Protein AF-A0A9E5EJZ7-F1 (afdb_monomer_lite)

pLDDT: mean 87.3, std 9.95, range [47.75, 97.5]

Secondary structure (DSSP, 8-state):
-BS-BS--SSS-SS-GGG--SB-TT-EEES-EE-----SSB-SSS--TT----BSS-EEES-EES---B-GGG-SEEETTTS--SSS-HHHHHHHHHHSS--HHHHHHHHHHHHHHTSPPPPTT-S-HHHHT--EEEEEHHHHHHHHHHHHHT-TTS----EEE-S-----EEEEEHHHHHHHHHHHHHHHSPPPBTTBPPPPEEEEEEEETTEEEEEEE----HHHHHHTHHHHHHHHHHGGGGTEEEEE-SSEEEEEEE-

Radius of gyration: 26.15 Å; chains: 1; bounding box: 64×36×62 Å

Foldseek 3Di:
DAQAAEDDQFPDADPPVPPPREEPAAEDAQHAYDDPDDPPQAQPDDDPRGDHHYQAYHYAAYAHDDYHYDPVRHPYHHPPHGHDPPRTPVQVVCCVVPVHGDPVVVVVVVVVVVVVPDDDDDDPDPPCVPPVWDWDKDWPVVLVVVLQVCLQCVVVQQRAHEDEDPDDDTDIDTTRSVLVSLLVVLQSQLQFADDDPPDHTDHWYWYWDDDVFKIKIKTFRHYDPVSNVVSVVSVVSSQSSLVRQVWHWDDDPTIIMIMGTD

Sequence (262 aa):
MDRVDGGTMTRSGGPAPSFPNHLRWMVFWNFFYDSEDEQPINFWNYEKGKEAKFVKPLFVGLHGKPVKLKEDSVEANECSGASVSPESLYEAQLELRLGKLPDWVGSVRKEWEKVKALELPPYAATDIEKHDLHEEEFTLVEMLKDWQAQMANQELGWGVPIELSASVPEVKWKRDYVLLRTVLQAMATYANPVGKKDAPVPAMKVKVEVKPGEVVFQMPMQADAKAQKKNQDALRVAKELAPFCQGVLVSDATSLKLSLKR

Structure (mmCIF, N/CA/C/O backbone):
data_AF-A0A9E5EJZ7-F1
#
_entry.id   AF-A0A9E5EJZ7-F1
#
loop_
_atom_site.group_PDB
_atom_site.id
_atom_site.type_symbol
_atom_site.label_atom_id
_atom_site.label_alt_id
_atom_site.label_comp_id
_atom_site.label_asym_id
_atom_site.label_entity_id
_atom_site.label_seq_id
_atom_site.pdbx_PDB_ins_code
_atom_site.Cartn_x
_atom_site.Cartn_y
_atom_site.Cartn_z
_atom_site.occupancy
_atom_site.B_iso_or_equiv
_atom_site.auth_seq_id
_atom_site.auth_comp_id
_atom_site.auth_asym_id
_atom_site.auth_atom_id
_atom_site.pdbx_PDB_model_num
ATOM 1 N N . MET A 1 1 ? 12.899 -4.496 -14.943 1.00 88.94 1 MET A N 1
ATOM 2 C CA . MET A 1 1 ? 11.970 -3.379 -15.197 1.00 88.94 1 MET A CA 1
ATOM 3 C C . MET A 1 1 ? 11.611 -3.390 -16.668 1.00 88.94 1 MET A C 1
ATOM 5 O O . MET A 1 1 ? 12.519 -3.488 -17.486 1.00 88.94 1 MET A O 1
ATOM 9 N N . ASP A 1 2 ? 10.322 -3.342 -16.987 1.00 93.62 2 ASP A N 1
ATOM 10 C CA . ASP A 1 2 ? 9.812 -3.474 -18.355 1.00 93.62 2 ASP A CA 1
ATOM 11 C C . ASP A 1 2 ? 8.830 -2.334 -18.648 1.00 93.62 2 ASP A C 1
ATOM 13 O O . ASP A 1 2 ? 7.867 -2.176 -17.898 1.00 93.62 2 ASP A O 1
ATOM 17 N N . ARG A 1 3 ? 9.097 -1.534 -19.691 1.00 93.12 3 ARG A N 1
ATOM 18 C CA . ARG A 1 3 ? 8.247 -0.414 -20.149 1.00 93.12 3 ARG A CA 1
ATOM 19 C C . ARG A 1 3 ? 7.850 0.580 -19.054 1.00 93.12 3 ARG A C 1
ATOM 21 O O . ARG A 1 3 ? 6.689 0.973 -18.941 1.00 93.12 3 ARG A O 1
ATOM 28 N N . VAL A 1 4 ? 8.810 0.966 -18.226 1.00 91.44 4 VAL A N 1
ATOM 29 C CA . VAL A 1 4 ? 8.564 1.966 -17.184 1.00 91.44 4 VAL A CA 1
ATOM 30 C C . VAL A 1 4 ? 8.522 3.354 -17.819 1.00 91.44 4 VAL A C 1
ATOM 32 O O . VAL A 1 4 ? 9.436 3.713 -18.561 1.00 91.44 4 VAL A O 1
ATOM 35 N N . ASP A 1 5 ? 7.464 4.105 -17.511 1.00 91.12 5 ASP A N 1
ATOM 36 C CA . ASP A 1 5 ? 7.284 5.500 -17.909 1.00 91.12 5 ASP A CA 1
ATOM 37 C C . ASP A 1 5 ? 7.559 6.417 -16.712 1.00 91.12 5 ASP A C 1
ATOM 39 O O . ASP A 1 5 ? 6.796 6.449 -15.743 1.00 91.12 5 ASP A O 1
ATOM 43 N N . GLY A 1 6 ? 8.703 7.094 -16.771 1.00 88.06 6 GLY A N 1
ATOM 44 C CA . GLY A 1 6 ? 9.183 8.025 -15.766 1.00 88.06 6 GLY A CA 1
ATOM 45 C C . GLY A 1 6 ? 9.853 7.383 -14.550 1.00 88.06 6 GLY A C 1
ATOM 46 O O . GLY A 1 6 ? 10.123 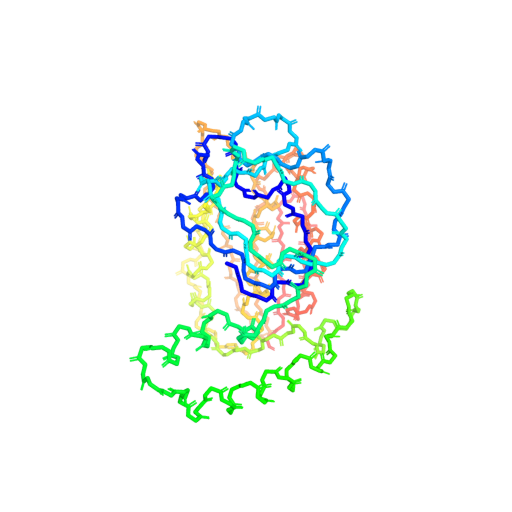6.182 -14.483 1.00 88.06 6 GLY A O 1
ATOM 47 N N . GLY A 1 7 ? 10.148 8.222 -13.559 1.00 82.56 7 GLY A N 1
ATOM 48 C CA . GLY A 1 7 ? 10.730 7.815 -12.280 1.00 82.56 7 GLY A CA 1
ATOM 49 C C . GLY A 1 7 ? 12.211 8.166 -12.125 1.00 82.56 7 GLY A C 1
ATOM 50 O O . GLY A 1 7 ? 12.894 8.580 -13.058 1.00 82.56 7 GLY A O 1
ATOM 51 N N . THR A 1 8 ? 12.713 8.018 -10.898 1.00 84.50 8 THR A N 1
ATOM 52 C CA . THR A 1 8 ? 14.094 8.359 -10.521 1.00 84.50 8 THR A CA 1
ATOM 53 C C . THR A 1 8 ? 14.968 7.109 -10.435 1.00 84.50 8 THR A C 1
ATOM 55 O O . THR A 1 8 ? 14.535 6.048 -9.984 1.00 84.50 8 THR A O 1
ATOM 58 N N . MET A 1 9 ? 16.219 7.242 -10.865 1.00 81.69 9 MET A N 1
ATOM 59 C CA . MET A 1 9 ? 17.267 6.228 -10.738 1.00 81.69 9 MET A CA 1
ATOM 60 C C . MET A 1 9 ? 18.168 6.485 -9.520 1.00 81.69 9 MET A C 1
ATOM 62 O O . MET A 1 9 ? 19.183 5.811 -9.339 1.00 81.69 9 MET A O 1
ATOM 66 N N . THR A 1 10 ? 17.810 7.456 -8.680 1.00 78.62 10 THR A N 1
ATOM 67 C CA . THR A 1 10 ? 18.459 7.751 -7.401 1.00 78.62 10 THR A CA 1
ATOM 68 C C . THR A 1 10 ? 17.430 7.695 -6.279 1.00 78.62 10 THR A C 1
ATOM 70 O O . THR A 1 10 ? 16.231 7.797 -6.517 1.00 78.62 10 THR A O 1
ATOM 73 N N . ARG A 1 11 ? 17.878 7.525 -5.029 1.00 76.88 11 ARG A N 1
ATOM 74 C CA . ARG A 1 11 ? 16.982 7.481 -3.852 1.00 76.88 11 ARG A CA 1
ATOM 75 C C . ARG A 1 11 ? 15.874 6.421 -3.981 1.00 76.88 11 ARG A C 1
ATOM 77 O O . ARG A 1 11 ? 14.786 6.573 -3.434 1.00 76.88 11 ARG A O 1
ATOM 84 N N . SER A 1 12 ? 16.162 5.351 -4.716 1.00 73.44 12 SER A N 1
ATOM 85 C CA . SER A 1 12 ? 15.256 4.243 -4.991 1.00 73.44 12 SER A CA 1
ATOM 86 C C . SER A 1 12 ? 15.777 2.976 -4.312 1.00 73.44 12 SER A C 1
ATOM 88 O O . SER A 1 12 ? 16.929 2.578 -4.524 1.00 73.44 12 SER A O 1
ATOM 90 N N . GLY A 1 13 ? 14.919 2.308 -3.543 1.00 73.19 13 GLY A N 1
ATOM 91 C CA . GLY A 1 13 ? 1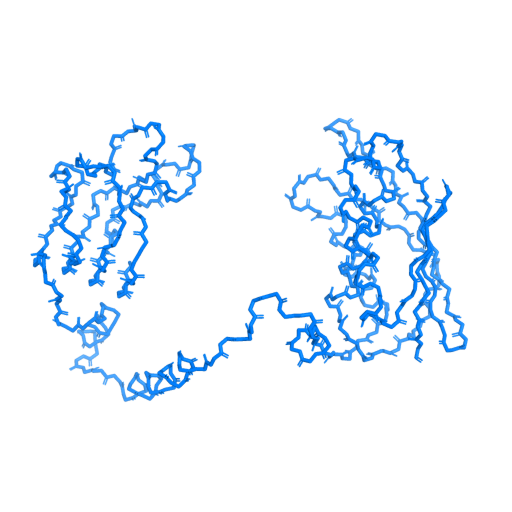5.229 1.054 -2.853 1.00 73.19 13 GLY A CA 1
ATOM 92 C C . GLY A 1 13 ? 15.218 1.177 -1.329 1.00 73.19 13 GLY A C 1
ATOM 93 O O . GLY A 1 13 ? 14.532 2.032 -0.774 1.00 73.19 13 GLY A O 1
ATOM 94 N N . GLY A 1 14 ? 15.932 0.271 -0.657 1.00 73.06 14 GLY A N 1
ATOM 95 C CA . GLY A 1 14 ? 15.958 0.167 0.802 1.00 73.06 14 GLY A CA 1
ATOM 96 C C . GLY A 1 14 ? 17.014 1.056 1.471 1.00 73.06 14 GLY A C 1
ATOM 97 O O . GLY A 1 14 ? 17.759 1.770 0.796 1.00 73.06 14 GLY A O 1
ATOM 98 N N . PRO A 1 15 ? 17.109 1.024 2.811 1.00 77.62 15 PRO A N 1
ATOM 99 C CA . PRO A 1 15 ? 18.143 1.751 3.541 1.00 77.62 15 PRO A CA 1
ATOM 100 C C . PRO A 1 15 ? 19.539 1.170 3.253 1.00 77.62 15 PRO A C 1
ATOM 102 O O . PRO A 1 15 ? 19.670 0.020 2.845 1.00 77.62 15 PRO A O 1
ATOM 105 N N . ALA A 1 16 ? 20.599 1.935 3.536 1.00 79.62 16 ALA A N 1
ATOM 106 C CA . ALA A 1 16 ? 21.984 1.524 3.264 1.00 79.62 16 ALA A CA 1
ATOM 107 C C . ALA A 1 16 ? 22.403 0.123 3.767 1.00 79.62 16 ALA A C 1
ATOM 109 O O . ALA A 1 16 ? 23.147 -0.550 3.051 1.00 79.62 16 ALA A O 1
ATOM 110 N N . PRO A 1 17 ? 21.922 -0.373 4.928 1.00 83.44 17 PRO A N 1
ATOM 111 C CA . PRO A 1 17 ? 22.187 -1.745 5.370 1.00 83.44 17 PRO A CA 1
ATOM 112 C C . PRO A 1 17 ? 21.620 -2.839 4.451 1.00 83.44 17 PRO A C 1
ATOM 114 O O . PRO A 1 17 ? 22.022 -3.990 4.568 1.00 83.44 17 PRO A O 1
ATOM 117 N N . SER A 1 18 ? 20.683 -2.500 3.564 1.00 81.56 18 SER A N 1
ATOM 118 C CA . SER A 1 18 ? 20.037 -3.421 2.624 1.00 81.56 18 SER A CA 1
ATOM 119 C C . SER A 1 18 ? 20.711 -3.450 1.251 1.00 81.56 18 SER A C 1
ATOM 121 O O . SER A 1 18 ? 20.207 -4.107 0.346 1.00 81.56 18 SER A O 1
ATOM 123 N N . PHE A 1 19 ? 21.823 -2.734 1.059 1.00 85.44 19 PHE A N 1
ATOM 124 C CA . PHE A 1 19 ? 22.515 -2.728 -0.225 1.00 85.44 19 PHE A CA 1
ATOM 125 C C . PHE A 1 19 ? 23.298 -4.023 -0.491 1.00 85.44 19 PHE A C 1
ATOM 127 O O . PHE A 1 19 ? 23.883 -4.589 0.434 1.00 85.44 19 PHE A O 1
ATOM 134 N N . PRO A 1 20 ? 23.387 -4.449 -1.767 1.00 88.50 20 PRO A N 1
ATOM 135 C CA . PRO A 1 20 ? 22.754 -3.836 -2.942 1.00 88.50 20 PRO A CA 1
ATOM 136 C C . PRO A 1 20 ? 21.240 -4.118 -3.021 1.00 88.50 20 PRO A C 1
ATOM 138 O O . PRO A 1 20 ? 20.785 -5.198 -2.667 1.00 88.50 20 PRO A O 1
ATOM 141 N N . ASN A 1 21 ? 20.470 -3.160 -3.549 1.00 86.12 21 ASN A N 1
ATOM 142 C CA . ASN A 1 21 ? 19.016 -3.275 -3.732 1.00 86.12 21 ASN A CA 1
ATOM 143 C C . ASN A 1 21 ? 18.633 -4.333 -4.780 1.00 86.12 21 ASN A C 1
ATOM 145 O O . ASN A 1 21 ? 17.542 -4.892 -4.724 1.00 86.12 21 ASN A O 1
ATOM 149 N N . HIS A 1 22 ? 19.512 -4.596 -5.750 1.00 89.12 22 HIS A N 1
ATOM 150 C CA . HIS A 1 22 ? 19.367 -5.703 -6.692 1.00 89.12 22 HIS A CA 1
ATOM 151 C C . HIS A 1 22 ? 20.744 -6.256 -7.072 1.00 89.12 22 HIS A C 1
ATOM 153 O O . HIS A 1 22 ? 21.710 -5.503 -7.239 1.00 89.12 22 HIS A O 1
ATOM 159 N N . LEU A 1 23 ? 20.825 -7.577 -7.232 1.00 89.44 23 LEU A N 1
ATOM 160 C CA . LEU A 1 23 ? 22.023 -8.272 -7.703 1.00 89.44 23 LEU A CA 1
ATOM 161 C C . LEU A 1 23 ? 22.189 -8.128 -9.228 1.00 89.44 23 LEU A C 1
ATOM 163 O O . LEU A 1 23 ? 21.538 -7.300 -9.867 1.00 89.44 23 LEU A O 1
ATOM 167 N N . ARG A 1 24 ? 23.102 -8.903 -9.819 1.00 89.12 24 ARG A N 1
ATOM 168 C CA . ARG A 1 24 ? 23.361 -8.856 -11.262 1.00 89.12 24 ARG A CA 1
ATOM 169 C C . ARG A 1 24 ? 22.116 -9.260 -12.062 1.00 89.12 24 ARG A C 1
ATOM 171 O O . ARG A 1 24 ? 21.221 -9.917 -11.535 1.00 89.12 24 ARG A O 1
ATOM 178 N N . TRP A 1 25 ? 22.081 -8.854 -13.332 1.00 89.06 25 TRP A N 1
ATOM 179 C CA . TRP A 1 25 ? 20.992 -9.125 -14.285 1.00 89.06 25 TRP A CA 1
ATOM 180 C C . TRP A 1 25 ? 19.688 -8.360 -14.026 1.00 89.06 25 TRP A C 1
ATOM 182 O O . TRP A 1 25 ? 18.633 -8.731 -14.536 1.00 89.06 25 TRP A O 1
ATOM 192 N N . MET A 1 26 ? 19.760 -7.247 -13.292 1.00 92.19 26 MET A N 1
ATOM 193 C CA . MET A 1 26 ? 18.730 -6.211 -13.369 1.00 92.19 26 MET A CA 1
ATOM 194 C C . MET A 1 26 ? 18.693 -5.675 -14.807 1.00 92.19 26 MET A C 1
ATOM 196 O O . MET A 1 26 ? 19.646 -5.028 -15.235 1.00 92.19 26 MET A O 1
ATOM 200 N N . VAL A 1 27 ? 17.612 -5.936 -15.543 1.00 95.19 27 VAL A N 1
ATOM 201 C CA . VAL A 1 27 ? 17.409 -5.391 -16.894 1.00 95.19 27 VAL A CA 1
ATOM 202 C C . VAL A 1 27 ? 16.393 -4.260 -16.836 1.00 95.19 27 VAL A C 1
ATOM 204 O O . VAL A 1 27 ? 15.294 -4.433 -16.300 1.00 95.19 27 VAL A O 1
ATOM 207 N N . PHE A 1 28 ? 16.754 -3.115 -17.397 1.00 94.75 28 PHE A N 1
ATOM 208 C CA . PHE A 1 28 ? 15.858 -2.012 -17.703 1.00 94.75 28 PHE A CA 1
ATOM 209 C C . PHE A 1 28 ? 15.590 -2.030 -19.204 1.00 94.75 28 PHE A C 1
ATOM 211 O O . PHE A 1 28 ? 16.470 -1.700 -19.995 1.00 94.75 28 PHE A O 1
ATOM 218 N N . TRP A 1 29 ? 14.386 -2.452 -19.582 1.00 97.19 29 TRP A N 1
ATOM 219 C CA . TRP A 1 29 ? 13.955 -2.541 -20.972 1.00 97.19 29 TRP A CA 1
ATOM 220 C C . TRP A 1 29 ? 12.947 -1.441 -21.281 1.00 97.19 29 TRP A C 1
ATOM 222 O O . TRP A 1 29 ? 11.933 -1.336 -20.586 1.00 97.19 29 TRP A O 1
ATOM 232 N N . ASN A 1 30 ? 13.225 -0.632 -22.307 1.00 96.75 30 ASN A N 1
ATOM 233 C CA . ASN A 1 30 ? 12.389 0.504 -22.704 1.00 96.75 30 ASN A CA 1
ATOM 234 C C . ASN A 1 30 ? 12.007 1.407 -21.529 1.00 96.75 30 ASN A C 1
ATOM 236 O O . ASN A 1 30 ? 10.844 1.754 -21.338 1.00 96.75 30 ASN A O 1
ATOM 240 N N . PHE A 1 31 ? 13.000 1.760 -20.716 1.00 95.19 31 PHE A N 1
ATOM 241 C CA . PHE A 1 31 ? 12.812 2.701 -19.622 1.00 95.19 31 PHE A CA 1
ATOM 242 C C . PHE A 1 31 ? 12.795 4.127 -20.183 1.00 95.19 31 PHE A C 1
ATOM 244 O O . PHE A 1 31 ? 13.792 4.569 -20.763 1.00 95.19 31 PHE A O 1
ATOM 251 N N . PHE A 1 32 ? 11.684 4.838 -20.002 1.00 95.56 32 PHE A N 1
ATOM 252 C CA . PHE A 1 32 ? 11.586 6.264 -20.294 1.00 95.56 32 PHE A CA 1
ATOM 253 C C . PHE A 1 32 ? 12.016 7.062 -19.061 1.00 95.56 32 PHE A C 1
ATOM 255 O O . PHE A 1 32 ? 11.385 6.998 -18.010 1.00 95.56 32 PHE A O 1
ATOM 262 N N . TYR A 1 33 ? 13.120 7.790 -19.181 1.00 93.69 33 TYR A N 1
ATOM 263 C CA . TYR A 1 33 ? 13.710 8.578 -18.108 1.00 93.69 33 TYR A CA 1
ATOM 264 C C . TYR A 1 33 ? 13.312 10.052 -18.223 1.00 93.69 33 TYR A C 1
ATOM 266 O O . TYR A 1 33 ? 13.610 10.713 -19.220 1.00 93.69 33 TYR A O 1
ATOM 274 N N . ASP A 1 34 ? 12.684 10.585 -17.175 1.00 93.88 34 ASP A N 1
ATOM 275 C CA . ASP A 1 34 ? 12.202 11.969 -17.104 1.00 93.88 34 ASP A CA 1
ATOM 276 C C . ASP A 1 34 ? 12.643 12.730 -15.837 1.00 93.88 34 ASP A C 1
ATOM 278 O O . ASP A 1 34 ? 12.283 13.899 -15.662 1.00 93.88 34 ASP A O 1
ATOM 282 N N . SER A 1 35 ? 13.476 12.113 -14.991 1.00 90.25 35 SER A N 1
ATOM 283 C CA . SER A 1 35 ? 13.974 12.709 -13.745 1.00 90.25 35 SER A CA 1
ATOM 284 C C . SER A 1 35 ? 15.092 13.741 -13.964 1.00 90.25 35 SER A C 1
ATOM 286 O O . SER A 1 35 ? 15.732 13.817 -15.014 1.00 90.25 35 SER A O 1
ATOM 288 N N . GLU A 1 36 ? 15.350 14.517 -12.914 1.00 89.12 36 GLU A N 1
ATOM 289 C CA . GLU A 1 36 ? 16.433 15.501 -12.784 1.00 89.12 36 GLU A CA 1
ATOM 290 C C . GLU A 1 36 ? 17.535 14.978 -11.841 1.00 89.12 36 GLU A C 1
ATOM 292 O O . GLU A 1 36 ? 18.065 15.710 -11.003 1.00 89.12 36 GLU A O 1
ATOM 297 N N . ASP A 1 37 ? 17.842 13.678 -11.909 1.00 87.81 37 ASP A N 1
ATOM 298 C CA . ASP A 1 37 ? 18.875 13.085 -11.058 1.00 87.81 37 ASP A CA 1
ATOM 299 C C . ASP A 1 37 ? 20.254 13.671 -11.375 1.00 87.81 37 ASP A C 1
ATOM 301 O O . ASP A 1 37 ? 20.588 13.936 -12.533 1.00 87.81 37 ASP A O 1
ATOM 305 N N . GLU A 1 38 ? 21.089 13.821 -10.347 1.00 86.12 38 GLU A N 1
ATOM 306 C CA . GLU A 1 38 ? 22.459 14.299 -10.514 1.00 86.12 38 GLU A CA 1
ATOM 307 C C . GLU A 1 38 ? 23.283 13.317 -11.361 1.00 86.12 38 GLU A C 1
ATOM 309 O O . GLU A 1 38 ? 23.325 12.114 -11.096 1.00 86.12 38 GLU A O 1
ATOM 314 N N . GLN A 1 39 ? 23.952 13.850 -12.383 1.00 87.12 39 GLN A N 1
ATOM 315 C CA . GLN A 1 39 ? 24.693 13.081 -13.378 1.00 87.12 39 GLN A CA 1
ATOM 316 C C . GLN A 1 39 ? 26.216 13.213 -13.160 1.00 87.12 39 GLN A C 1
ATOM 318 O O . GLN A 1 39 ? 26.681 14.306 -12.834 1.00 87.12 39 GLN A O 1
ATOM 323 N N . PRO A 1 40 ? 27.025 12.169 -13.429 1.00 89.75 40 PRO A N 1
ATOM 324 C CA . PRO A 1 40 ? 26.615 10.862 -13.932 1.00 89.75 40 PRO A CA 1
ATOM 325 C C . PRO A 1 40 ? 26.012 9.966 -12.840 1.00 89.75 40 PRO A C 1
ATOM 327 O O . PRO A 1 40 ? 26.490 9.947 -11.706 1.00 89.75 40 PRO A O 1
ATOM 330 N N . ILE A 1 41 ? 25.000 9.175 -13.201 1.00 89.06 41 ILE A N 1
ATOM 331 C CA . ILE A 1 41 ? 24.373 8.220 -12.280 1.00 89.06 41 ILE A CA 1
ATOM 332 C C . ILE A 1 41 ? 25.338 7.065 -12.005 1.00 89.06 41 ILE A C 1
ATOM 334 O O . ILE A 1 41 ? 25.881 6.457 -12.931 1.00 89.06 41 ILE A O 1
ATOM 338 N N . ASN A 1 42 ? 25.533 6.754 -10.721 1.00 89.06 42 ASN A N 1
ATOM 339 C CA . ASN A 1 42 ? 26.435 5.708 -10.251 1.00 89.06 42 ASN A CA 1
ATOM 340 C C . ASN A 1 42 ? 25.698 4.678 -9.381 1.00 89.06 42 ASN A C 1
ATOM 342 O O . ASN A 1 42 ? 25.312 4.947 -8.238 1.00 89.06 42 ASN A O 1
ATOM 346 N N . PHE A 1 43 ? 25.577 3.460 -9.905 1.00 89.25 43 PHE A N 1
ATOM 347 C CA . PHE A 1 43 ? 24.853 2.371 -9.247 1.00 89.25 43 PHE A CA 1
ATOM 348 C C . PHE A 1 43 ? 25.693 1.531 -8.279 1.00 89.25 43 PHE A C 1
ATOM 350 O O . PHE A 1 43 ? 25.146 0.638 -7.635 1.00 89.25 43 PHE A O 1
ATOM 357 N N . TRP A 1 44 ? 26.996 1.802 -8.131 1.00 84.50 44 TRP A N 1
ATOM 358 C CA . TRP A 1 44 ? 27.882 0.971 -7.307 1.00 84.50 44 TRP A CA 1
ATOM 359 C C . TRP A 1 44 ? 28.494 1.706 -6.115 1.00 84.50 44 TRP A C 1
ATOM 361 O O . TRP A 1 44 ? 28.371 1.239 -4.983 1.00 84.50 44 TRP A O 1
ATOM 371 N N . ASN A 1 45 ? 29.098 2.880 -6.319 1.00 79.19 45 ASN A N 1
ATOM 372 C CA . ASN A 1 45 ? 29.737 3.588 -5.204 1.00 79.19 45 ASN A CA 1
ATOM 373 C C . ASN A 1 45 ? 28.682 4.189 -4.281 1.00 79.19 45 ASN A C 1
ATOM 375 O O . ASN A 1 45 ? 27.738 4.830 -4.745 1.00 79.19 45 ASN A O 1
ATOM 379 N N . TYR A 1 46 ? 28.840 4.000 -2.973 1.00 73.25 46 TYR A N 1
ATOM 380 C CA . TYR A 1 46 ? 27.964 4.630 -1.996 1.00 73.25 46 TYR A CA 1
ATOM 381 C C . TYR A 1 46 ? 28.192 6.143 -1.953 1.00 73.25 46 TYR A C 1
ATOM 383 O O . TYR A 1 46 ? 29.271 6.611 -1.598 1.00 73.25 46 TYR A O 1
ATOM 391 N N . GLU A 1 47 ? 27.140 6.889 -2.275 1.00 72.31 47 GLU A N 1
ATOM 392 C CA . GLU A 1 47 ? 27.051 8.335 -2.118 1.00 72.31 47 GLU A CA 1
ATOM 393 C C . GLU A 1 47 ? 25.765 8.622 -1.344 1.00 72.31 47 GLU A C 1
ATOM 395 O O . GLU A 1 47 ? 24.670 8.243 -1.772 1.00 72.31 47 GLU A O 1
ATOM 400 N N . LYS A 1 48 ? 25.909 9.243 -0.170 1.00 71.12 48 LYS A N 1
ATOM 401 C CA . LYS A 1 48 ? 24.780 9.593 0.696 1.00 71.12 48 LYS A CA 1
ATOM 402 C C . LYS A 1 48 ? 23.854 10.570 -0.041 1.00 71.12 48 LYS A C 1
ATOM 404 O O . LYS A 1 48 ? 24.325 11.582 -0.548 1.00 71.12 48 LYS A O 1
ATOM 409 N N . GLY A 1 49 ? 22.557 10.284 -0.075 1.00 68.25 49 GLY A N 1
ATOM 410 C CA . GLY A 1 49 ? 21.539 11.021 -0.830 1.00 68.25 49 GLY A CA 1
ATOM 411 C C . GLY A 1 49 ? 21.345 10.557 -2.281 1.00 68.25 49 GLY A C 1
ATOM 412 O O . GLY A 1 49 ? 20.452 11.068 -2.955 1.00 68.25 49 GLY A O 1
ATOM 413 N N . LYS A 1 50 ? 22.153 9.603 -2.769 1.00 70.12 50 LYS A N 1
ATOM 414 C CA . LYS A 1 50 ? 22.078 9.023 -4.125 1.00 70.12 50 LYS A CA 1
ATOM 415 C C . LYS A 1 50 ? 21.929 7.502 -4.071 1.00 70.12 50 LYS A C 1
ATOM 417 O O . LYS A 1 50 ? 22.565 6.736 -4.802 1.00 70.12 50 LYS A O 1
ATOM 422 N N . GLU A 1 51 ? 21.112 7.046 -3.132 1.00 70.88 51 GLU A N 1
ATOM 423 C CA . GLU A 1 51 ? 20.924 5.638 -2.824 1.00 70.88 51 GLU A CA 1
ATOM 424 C C . GLU A 1 51 ? 20.092 4.926 -3.895 1.00 70.88 51 GLU A C 1
ATOM 426 O O . GLU A 1 51 ? 18.871 4.898 -3.842 1.00 70.88 51 GLU A O 1
ATOM 431 N N . ALA A 1 52 ? 20.759 4.320 -4.868 1.00 80.25 52 ALA A N 1
ATOM 432 C CA . ALA A 1 52 ? 20.228 3.226 -5.671 1.00 80.25 52 ALA A CA 1
ATOM 433 C C . ALA A 1 52 ? 21.406 2.311 -6.003 1.00 80.25 52 ALA A C 1
ATOM 435 O O . ALA A 1 52 ? 22.348 2.735 -6.679 1.00 80.25 52 ALA A O 1
ATOM 436 N N . LYS A 1 53 ? 21.425 1.099 -5.436 1.00 87.75 53 LYS A N 1
ATOM 437 C CA . LYS A 1 53 ? 22.550 0.172 -5.610 1.00 87.75 53 LYS A CA 1
ATOM 438 C C . LYS A 1 53 ? 22.123 -1.064 -6.373 1.00 87.75 53 LYS A C 1
ATOM 440 O O . LYS A 1 53 ? 21.455 -1.935 -5.823 1.00 87.75 53 LYS A O 1
ATOM 445 N N . PHE A 1 54 ? 22.527 -1.122 -7.634 1.00 90.44 54 PHE A N 1
ATOM 446 C CA . PHE A 1 54 ? 22.276 -2.243 -8.527 1.00 90.44 54 PHE A CA 1
ATOM 447 C C . PHE A 1 54 ? 23.622 -2.775 -8.999 1.00 90.44 54 PHE A C 1
ATOM 449 O O . PHE A 1 54 ? 24.466 -2.017 -9.475 1.00 90.44 54 PHE A O 1
ATOM 456 N N . VAL A 1 55 ? 23.846 -4.079 -8.852 1.00 91.81 55 VAL A N 1
ATOM 457 C CA . VAL A 1 55 ? 25.093 -4.699 -9.309 1.00 91.81 55 VAL A CA 1
ATOM 458 C C . VAL A 1 55 ? 25.073 -4.755 -10.836 1.00 91.81 55 VAL A C 1
ATOM 460 O O . VAL A 1 55 ? 24.456 -5.656 -11.396 1.00 91.81 55 VAL A O 1
ATOM 463 N N . LYS A 1 56 ? 25.747 -3.806 -11.498 1.00 93.31 56 LYS A N 1
ATOM 464 C CA . LYS A 1 56 ? 25.906 -3.744 -12.962 1.00 93.31 56 LYS A CA 1
ATOM 465 C C . LYS A 1 56 ? 24.589 -4.006 -13.720 1.00 93.31 56 LYS A C 1
ATOM 467 O O . LYS A 1 56 ? 24.424 -5.068 -14.324 1.00 93.31 56 LYS A O 1
ATOM 472 N N . PRO A 1 57 ? 23.613 -3.086 -13.658 1.00 93.94 57 PRO A N 1
ATOM 473 C CA . PRO A 1 57 ? 22.382 -3.229 -14.420 1.00 93.94 57 PRO A CA 1
ATOM 474 C C . PRO A 1 57 ? 22.646 -3.161 -15.930 1.00 93.94 57 PRO A C 1
ATOM 476 O O . PRO A 1 57 ? 23.604 -2.530 -16.383 1.00 93.94 57 PRO A O 1
ATOM 479 N N . LEU A 1 58 ? 21.765 -3.800 -16.693 1.00 95.81 58 LEU A N 1
ATOM 480 C CA . LEU A 1 58 ? 21.709 -3.741 -18.148 1.00 95.81 58 LEU A CA 1
ATOM 481 C C . LEU A 1 58 ? 20.602 -2.771 -18.564 1.00 95.81 58 LEU A C 1
ATOM 483 O O . LEU A 1 58 ? 19.452 -2.950 -18.163 1.00 95.81 58 LEU A O 1
ATOM 487 N N . PHE A 1 59 ? 20.933 -1.784 -19.387 1.00 95.38 59 PHE A N 1
ATOM 488 C CA . PHE A 1 59 ? 19.958 -0.899 -20.016 1.00 95.38 59 PHE A CA 1
ATOM 489 C C . PHE A 1 59 ? 19.808 -1.268 -21.485 1.00 95.38 59 PHE A C 1
ATOM 491 O O . PHE A 1 59 ? 20.802 -1.396 -22.195 1.00 95.38 59 PHE A O 1
ATOM 498 N N . VAL A 1 60 ? 18.565 -1.425 -21.933 1.00 96.88 60 VAL A N 1
ATOM 499 C CA . VAL A 1 60 ? 18.219 -1.644 -23.337 1.00 96.88 60 VAL A CA 1
ATOM 500 C C . VAL A 1 60 ? 17.071 -0.709 -23.687 1.00 96.88 60 VAL A C 1
ATOM 502 O O . VAL A 1 60 ? 15.985 -0.795 -23.111 1.00 96.88 60 VAL A O 1
ATOM 505 N N . GLY A 1 61 ? 17.320 0.215 -24.609 1.00 96.00 61 GLY A N 1
ATOM 506 C CA . GLY A 1 61 ? 16.334 1.205 -25.030 1.00 96.00 61 GLY A CA 1
ATOM 507 C C . GLY A 1 61 ? 16.036 2.276 -23.975 1.00 96.00 61 GLY A C 1
ATOM 508 O O . GLY A 1 61 ? 14.888 2.683 -23.801 1.00 96.00 61 GLY A O 1
ATOM 509 N N . LEU A 1 62 ? 17.047 2.701 -23.211 1.00 95.44 62 LEU A N 1
ATOM 510 C CA . LEU A 1 62 ? 16.924 3.827 -22.281 1.00 95.44 62 LEU A CA 1
ATOM 511 C C . LEU A 1 62 ? 16.768 5.132 -23.072 1.00 95.44 62 LEU A C 1
ATOM 513 O O . LEU A 1 62 ? 17.687 5.518 -23.796 1.00 95.44 62 LEU A O 1
ATOM 517 N N . HIS A 1 63 ? 15.629 5.809 -22.932 1.00 95.44 63 HIS A N 1
ATOM 518 C CA . HIS A 1 63 ? 15.266 6.991 -23.725 1.00 95.44 63 HIS A CA 1
ATOM 519 C C . HIS A 1 63 ? 14.543 8.050 -22.876 1.00 95.44 63 HIS A C 1
ATOM 521 O O . HIS A 1 63 ? 14.343 7.850 -21.684 1.00 95.44 63 HIS A O 1
ATOM 527 N N . GLY A 1 64 ? 14.189 9.194 -23.472 1.00 94.31 64 GLY A N 1
ATOM 528 C CA . GLY A 1 64 ? 13.639 10.353 -22.757 1.00 94.31 64 GLY A CA 1
ATOM 529 C C . GLY A 1 64 ? 14.676 11.467 -22.609 1.00 94.31 64 GLY A C 1
ATOM 530 O O . GLY A 1 64 ? 15.335 11.834 -23.585 1.00 94.31 64 GLY A O 1
ATOM 531 N N . LYS A 1 65 ? 14.825 12.027 -21.404 1.00 93.44 65 LYS A N 1
ATOM 532 C CA . LYS A 1 65 ? 15.856 13.037 -21.127 1.00 93.44 65 LYS A CA 1
ATOM 533 C C . LYS A 1 65 ? 17.262 12.433 -21.266 1.00 93.44 65 LYS A C 1
ATOM 535 O O . LYS A 1 65 ? 17.475 11.288 -20.864 1.00 93.44 65 LYS A O 1
ATOM 540 N N . PRO A 1 66 ? 18.249 13.189 -21.786 1.00 90.06 66 PRO A N 1
ATOM 541 C CA . PRO A 1 66 ? 19.632 12.728 -21.835 1.00 90.06 66 PRO A CA 1
ATOM 542 C C . PRO A 1 66 ? 20.157 12.370 -20.440 1.00 90.06 66 PRO A C 1
ATOM 544 O O . PRO A 1 66 ? 20.133 13.195 -19.528 1.00 90.06 66 PRO A O 1
ATOM 547 N N . VAL A 1 67 ? 20.677 11.154 -20.293 1.00 89.31 67 VAL A N 1
ATOM 548 C CA . VAL A 1 67 ? 21.191 10.614 -19.030 1.00 89.31 67 VAL A CA 1
ATOM 549 C C . VAL A 1 67 ? 22.616 10.111 -19.232 1.00 89.31 67 VAL A C 1
ATOM 551 O O . VAL A 1 67 ? 22.928 9.459 -20.228 1.00 89.31 67 VAL A O 1
ATOM 554 N N . LYS A 1 68 ? 23.510 10.446 -18.301 1.00 91.56 68 LYS A N 1
ATOM 555 C CA . LYS A 1 68 ? 24.906 10.003 -18.308 1.00 91.56 68 LYS A CA 1
ATOM 556 C C . LYS A 1 68 ? 25.075 8.941 -17.236 1.00 91.56 68 LYS A C 1
ATOM 558 O O . LYS A 1 68 ? 25.018 9.228 -16.046 1.00 91.56 68 LYS A O 1
ATOM 563 N N . LEU A 1 69 ? 25.316 7.712 -17.664 1.00 92.00 69 LEU A N 1
ATOM 564 C CA . LEU A 1 69 ? 25.592 6.600 -16.763 1.00 92.00 69 LEU A CA 1
ATOM 565 C C . LEU A 1 69 ? 27.098 6.478 -16.550 1.00 92.00 69 LEU A C 1
ATOM 567 O O . LEU A 1 69 ? 27.880 6.648 -17.485 1.00 92.00 69 LEU A O 1
ATOM 571 N N . LYS A 1 70 ? 27.516 6.170 -15.324 1.00 91.56 70 LYS A N 1
ATOM 572 C CA . LYS A 1 70 ? 28.915 5.859 -15.051 1.00 91.56 70 LYS A CA 1
ATOM 573 C C . LYS A 1 70 ? 29.229 4.463 -15.599 1.00 91.56 70 LYS A C 1
ATOM 575 O O . LYS A 1 70 ? 28.661 3.482 -15.117 1.00 91.56 70 LYS A O 1
ATOM 580 N N . GLU A 1 71 ? 30.112 4.385 -16.594 1.00 88.75 71 GLU A N 1
ATOM 581 C CA . GLU A 1 71 ? 30.388 3.163 -17.372 1.00 88.75 71 GLU A CA 1
ATOM 582 C C . GLU A 1 71 ? 30.790 1.962 -16.505 1.00 88.75 71 GLU A C 1
ATOM 584 O O . GLU A 1 71 ? 30.322 0.852 -16.732 1.00 88.75 71 GLU A O 1
ATOM 589 N N . ASP A 1 72 ? 31.591 2.177 -15.458 1.00 90.31 72 ASP A N 1
ATOM 590 C CA . ASP A 1 72 ? 32.028 1.110 -14.546 1.00 90.31 72 ASP A CA 1
ATOM 591 C C . ASP A 1 72 ? 30.914 0.581 -13.623 1.00 90.31 72 ASP A C 1
ATOM 593 O O . ASP A 1 72 ? 31.072 -0.470 -12.994 1.00 90.31 72 ASP A O 1
ATOM 597 N N . SER A 1 73 ? 29.787 1.294 -13.545 1.00 90.19 73 SER A N 1
ATOM 598 C CA . SER A 1 73 ? 28.646 0.951 -12.697 1.00 90.19 73 SER A CA 1
ATOM 599 C C . SER A 1 73 ? 27.539 0.185 -13.424 1.00 90.19 73 SER A C 1
ATOM 601 O O . SER A 1 73 ? 26.619 -0.284 -12.758 1.00 90.19 73 SER A O 1
ATOM 603 N N . VAL A 1 74 ? 27.625 0.021 -14.750 1.00 93.62 74 VAL A N 1
ATOM 604 C CA . VAL A 1 74 ? 26.632 -0.673 -15.592 1.00 93.62 74 VAL A CA 1
ATOM 605 C C . VAL A 1 74 ? 27.252 -1.872 -16.312 1.00 93.62 74 VAL A C 1
ATOM 607 O O . VAL A 1 74 ? 28.466 -1.949 -16.475 1.00 93.62 74 VAL A O 1
ATOM 610 N N . GLU A 1 75 ? 26.430 -2.844 -16.705 1.00 95.38 75 GLU A N 1
ATOM 611 C CA . GLU A 1 75 ? 26.888 -3.967 -17.535 1.00 95.38 75 GLU A CA 1
ATOM 612 C C . GLU A 1 75 ? 26.926 -3.563 -19.011 1.00 95.38 75 GLU A C 1
ATOM 614 O O . GLU A 1 75 ? 27.952 -3.727 -19.663 1.00 95.38 75 GLU A O 1
ATOM 619 N N . ALA A 1 76 ? 25.823 -3.008 -19.525 1.00 94.50 76 ALA A N 1
ATOM 620 C CA . ALA A 1 76 ? 25.766 -2.391 -20.846 1.00 94.50 76 ALA A CA 1
ATOM 621 C C . ALA A 1 76 ? 24.611 -1.378 -20.937 1.00 94.50 76 ALA A C 1
ATOM 623 O O . ALA A 1 76 ? 23.703 -1.371 -20.100 1.00 94.50 76 ALA A O 1
ATOM 624 N N . ASN A 1 77 ? 24.666 -0.525 -21.961 1.00 94.88 77 ASN A N 1
ATOM 625 C CA . ASN A 1 77 ? 23.631 0.446 -22.311 1.00 94.88 77 ASN A CA 1
ATOM 626 C C . ASN A 1 77 ? 23.385 0.399 -23.826 1.00 94.88 77 ASN A C 1
ATOM 628 O O . ASN A 1 77 ? 24.021 1.111 -24.603 1.00 94.88 77 ASN A O 1
ATOM 632 N N . GLU A 1 78 ? 22.504 -0.502 -24.241 1.00 95.19 78 GLU A N 1
ATOM 633 C CA . GLU A 1 78 ? 22.195 -0.786 -25.637 1.00 95.19 78 GLU A CA 1
ATOM 634 C C . GLU A 1 78 ? 21.060 0.110 -26.145 1.00 95.19 78 GLU A C 1
ATOM 636 O O . GLU A 1 78 ? 20.095 0.388 -25.429 1.00 95.19 78 GLU A O 1
ATOM 641 N N . CYS A 1 79 ? 21.165 0.555 -27.401 1.00 94.50 79 CYS A N 1
ATOM 642 C CA . CYS A 1 79 ? 20.164 1.411 -28.054 1.00 94.50 79 CYS A CA 1
ATOM 643 C C . CYS A 1 79 ? 19.813 2.681 -27.251 1.00 94.50 79 CYS A C 1
ATOM 645 O O . CYS A 1 79 ? 18.661 3.104 -27.210 1.00 94.50 79 CYS A O 1
ATOM 647 N N . SER A 1 80 ? 20.804 3.300 -26.603 1.00 93.75 80 SER A N 1
ATOM 648 C CA . SER A 1 80 ? 20.590 4.509 -25.803 1.00 93.75 80 SER A CA 1
ATOM 649 C C . SER A 1 80 ? 20.027 5.666 -26.640 1.00 93.75 80 SER A C 1
ATOM 651 O O . SER A 1 80 ? 20.500 5.942 -27.741 1.00 93.75 80 SER A O 1
ATOM 653 N N . GLY A 1 81 ? 19.020 6.352 -26.100 1.00 94.50 81 GLY A N 1
ATOM 654 C CA . GLY A 1 81 ? 18.326 7.474 -26.729 1.00 94.50 81 GLY A CA 1
ATOM 655 C C . GLY A 1 81 ? 17.095 7.085 -27.551 1.00 94.50 81 GLY A C 1
ATOM 656 O O . GLY A 1 81 ? 16.362 7.977 -27.971 1.00 94.50 81 GLY A O 1
ATOM 657 N N . ALA A 1 82 ? 16.829 5.792 -27.751 1.00 95.06 82 ALA A N 1
ATOM 658 C CA . ALA A 1 82 ? 15.672 5.306 -28.501 1.00 95.06 82 ALA A CA 1
ATOM 659 C C . ALA A 1 82 ? 15.014 4.111 -27.801 1.00 95.06 82 ALA A C 1
ATOM 661 O O . ALA A 1 82 ? 15.673 3.374 -27.077 1.00 95.06 82 ALA A O 1
ATOM 662 N N . SER A 1 83 ? 13.718 3.904 -28.026 1.00 95.31 83 SER A N 1
ATOM 663 C CA . SER A 1 83 ? 13.055 2.661 -27.632 1.00 95.31 83 SER A CA 1
ATOM 664 C C . SER A 1 83 ? 13.424 1.512 -28.582 1.00 95.31 83 SER A C 1
ATOM 666 O O . SER A 1 83 ? 13.825 1.722 -29.729 1.00 95.31 83 SER A O 1
ATOM 668 N N . VAL A 1 84 ? 13.290 0.279 -28.100 1.00 95.75 84 VAL A N 1
ATOM 669 C CA . VAL A 1 84 ? 13.530 -0.967 -28.833 1.00 95.75 84 VAL A CA 1
ATOM 670 C C . VAL A 1 84 ? 12.230 -1.732 -29.079 1.00 95.75 84 VAL A C 1
ATOM 672 O O . VAL A 1 84 ? 11.257 -1.594 -28.337 1.00 95.75 84 VAL A O 1
ATOM 675 N N . SER A 1 85 ? 12.232 -2.567 -30.119 1.00 93.00 85 SER A N 1
ATOM 676 C CA . SER A 1 85 ? 11.151 -3.506 -30.429 1.00 93.00 85 SER A CA 1
ATOM 677 C C . SER A 1 85 ? 11.618 -4.949 -30.181 1.00 93.00 85 SER A C 1
ATOM 679 O O . SER A 1 85 ? 12.748 -5.270 -30.558 1.00 93.00 85 SER A O 1
ATOM 681 N N . PRO A 1 86 ? 10.785 -5.828 -29.591 1.00 92.19 86 PRO A N 1
ATOM 682 C CA . PRO A 1 86 ? 9.435 -5.563 -29.081 1.00 92.19 86 PRO A CA 1
ATOM 683 C C . PRO A 1 86 ? 9.440 -4.636 -27.858 1.00 92.19 86 PRO A C 1
ATOM 685 O O . PRO A 1 86 ? 10.414 -4.564 -27.108 1.00 92.19 86 PRO A O 1
ATOM 688 N N . GLU A 1 87 ? 8.332 -3.921 -27.650 1.00 92.56 87 GLU A N 1
ATOM 689 C CA . GLU A 1 87 ? 8.256 -2.931 -26.572 1.00 92.56 87 GLU A CA 1
ATOM 690 C C . GLU A 1 87 ? 8.401 -3.564 -25.184 1.00 92.56 87 GLU A C 1
ATOM 692 O O . GLU A 1 87 ? 9.007 -2.954 -24.309 1.00 92.56 87 GLU A O 1
ATOM 697 N N . SER A 1 88 ? 7.869 -4.773 -24.984 1.00 93.44 88 SER A N 1
ATOM 698 C CA . SER A 1 88 ? 7.928 -5.499 -23.714 1.00 93.44 88 SER A CA 1
ATOM 699 C C . SER A 1 88 ? 8.987 -6.598 -23.742 1.00 93.44 88 SER A C 1
ATOM 701 O O . SER A 1 88 ? 8.953 -7.489 -24.595 1.00 93.44 88 SER A O 1
ATOM 703 N N . LEU A 1 89 ? 9.881 -6.587 -22.752 1.00 95.50 89 LEU A N 1
ATOM 704 C CA . LEU A 1 89 ? 10.830 -7.672 -22.509 1.00 95.50 89 LEU A CA 1
ATOM 705 C C . LEU A 1 89 ? 10.109 -8.979 -22.180 1.00 95.50 89 LEU A C 1
ATOM 707 O O . LEU A 1 89 ? 10.551 -10.045 -22.609 1.00 95.50 89 LEU A O 1
ATOM 711 N N . TYR A 1 90 ? 9.014 -8.913 -21.417 1.00 93.94 90 TYR A N 1
ATOM 712 C CA . TYR A 1 90 ? 8.225 -10.099 -21.092 1.00 93.94 90 TYR A CA 1
ATOM 713 C C . TYR A 1 90 ? 7.724 -10.790 -22.362 1.00 93.94 90 TYR A C 1
ATOM 715 O O . TYR A 1 90 ? 7.897 -12.000 -22.518 1.00 93.94 90 TYR A O 1
ATOM 723 N N . GLU A 1 91 ? 7.173 -10.018 -23.296 1.00 94.06 91 GLU A N 1
ATOM 724 C CA . GLU A 1 91 ? 6.690 -10.529 -24.578 1.00 94.06 91 GLU A CA 1
ATOM 725 C C . GLU A 1 91 ? 7.831 -11.068 -25.439 1.00 94.06 91 GLU A C 1
ATOM 727 O O . GLU A 1 91 ? 7.723 -12.185 -25.939 1.00 94.06 91 GLU A O 1
ATOM 732 N N . ALA A 1 92 ? 8.955 -10.345 -25.521 1.00 93.94 92 ALA A N 1
ATOM 733 C CA . ALA A 1 92 ? 10.156 -10.799 -26.225 1.00 93.94 92 ALA A CA 1
ATOM 734 C C . ALA A 1 92 ? 10.612 -12.181 -25.737 1.00 93.94 92 ALA A C 1
ATOM 736 O O . ALA A 1 92 ? 10.880 -13.094 -26.516 1.00 93.94 92 ALA A O 1
ATOM 737 N N . GLN A 1 93 ? 10.689 -12.346 -24.415 1.00 95.31 93 GLN A N 1
ATOM 738 C CA . GLN A 1 93 ? 11.121 -13.594 -23.801 1.00 95.31 93 GLN A CA 1
ATOM 739 C C . GLN A 1 93 ? 10.087 -14.706 -23.958 1.00 95.31 93 GLN A C 1
ATOM 741 O O . GLN A 1 93 ? 10.454 -15.873 -24.087 1.00 95.31 93 GLN A O 1
ATOM 746 N N . LEU A 1 94 ? 8.799 -14.374 -23.897 1.00 95.62 94 LEU A N 1
ATOM 747 C CA . LEU A 1 94 ? 7.728 -15.345 -24.061 1.00 95.62 94 LEU A CA 1
ATOM 748 C C . LEU A 1 94 ? 7.694 -15.879 -25.495 1.00 95.62 94 LEU A C 1
ATOM 750 O O . LEU A 1 94 ? 7.644 -17.092 -25.686 1.00 95.62 94 LEU A O 1
ATOM 754 N N . GLU A 1 95 ? 7.800 -14.993 -26.484 1.00 95.50 95 GLU A N 1
ATOM 755 C CA . GLU A 1 95 ? 7.918 -15.356 -27.894 1.00 95.50 95 GLU A CA 1
ATOM 756 C C . GLU A 1 95 ? 9.156 -16.212 -28.148 1.00 95.50 95 GLU A C 1
ATOM 758 O O . GLU A 1 95 ? 9.047 -17.272 -28.758 1.00 95.50 95 GLU A O 1
ATOM 763 N N . LEU A 1 96 ? 10.311 -15.816 -27.602 1.00 96.31 96 LEU A N 1
ATOM 764 C CA . LEU A 1 96 ? 11.549 -16.582 -27.727 1.00 96.31 96 LEU A CA 1
ATOM 765 C C . LEU A 1 96 ? 11.407 -18.008 -27.173 1.00 96.31 96 LEU A C 1
ATOM 767 O O . LEU A 1 96 ? 11.916 -18.954 -27.769 1.00 96.31 96 LEU A O 1
ATOM 771 N N . ARG A 1 97 ? 10.718 -18.179 -26.037 1.00 97.50 97 ARG A N 1
ATOM 772 C CA . ARG A 1 97 ? 10.517 -19.499 -25.411 1.00 97.50 97 ARG A CA 1
ATOM 773 C C . ARG A 1 97 ? 9.501 -20.364 -26.152 1.00 97.50 97 ARG A C 1
ATOM 775 O O . ARG A 1 97 ? 9.651 -21.581 -26.162 1.00 97.50 97 ARG A O 1
ATOM 782 N N . LEU A 1 98 ? 8.453 -19.761 -26.711 1.00 96.75 98 LEU A N 1
ATOM 783 C CA . LEU A 1 98 ? 7.315 -20.484 -27.291 1.00 96.75 98 LEU A CA 1
ATOM 784 C C . LEU A 1 98 ? 7.328 -20.526 -28.828 1.00 96.75 98 LEU A C 1
ATOM 786 O O . LEU A 1 98 ? 6.481 -21.185 -29.428 1.00 96.75 98 LEU A O 1
ATOM 790 N N . GLY A 1 99 ? 8.253 -19.813 -29.474 1.00 96.69 99 GLY A N 1
ATOM 791 C CA . GLY A 1 99 ? 8.345 -19.642 -30.928 1.00 96.69 99 GLY A CA 1
ATOM 792 C C . GLY A 1 99 ? 7.293 -18.700 -31.529 1.00 96.69 99 GLY A C 1
ATOM 793 O O . GLY A 1 99 ? 7.390 -18.353 -32.702 1.00 96.69 99 GLY A O 1
ATOM 794 N N . LYS A 1 100 ? 6.285 -18.305 -30.744 1.00 95.25 100 LYS A N 1
ATOM 795 C CA . LYS A 1 100 ? 5.264 -17.305 -31.074 1.00 95.25 100 LYS A CA 1
ATOM 796 C C . LYS A 1 100 ? 4.638 -16.753 -29.795 1.00 95.25 100 LYS A C 1
ATOM 798 O O . LYS A 1 100 ? 4.582 -17.455 -28.782 1.00 95.25 100 LYS A O 1
ATOM 803 N N . LEU A 1 101 ? 4.102 -15.537 -29.847 1.00 94.50 101 LEU A N 1
ATOM 804 C CA . LEU A 1 101 ? 3.276 -15.012 -28.759 1.00 94.50 101 LEU A CA 1
ATOM 805 C C . LEU A 1 101 ? 1.933 -15.760 -28.672 1.00 94.50 101 LEU A C 1
ATOM 807 O O . LEU A 1 101 ? 1.261 -15.927 -29.691 1.00 94.50 101 LEU A O 1
ATOM 811 N N . PRO A 1 102 ? 1.509 -16.205 -27.476 1.00 95.38 102 PRO A N 1
ATOM 812 C CA . PRO A 1 102 ? 0.175 -16.763 -27.285 1.00 95.38 102 PRO A CA 1
ATOM 813 C C . PRO A 1 102 ? -0.944 -15.741 -27.537 1.00 95.38 102 PRO A C 1
ATOM 815 O O . PRO A 1 102 ? -0.845 -14.588 -27.117 1.00 95.38 102 PRO A O 1
ATOM 818 N N . ASP A 1 103 ? -2.064 -16.190 -28.109 1.00 93.62 103 ASP A N 1
ATOM 819 C CA . ASP A 1 103 ? -3.207 -15.326 -28.463 1.00 93.62 103 ASP A CA 1
ATOM 820 C C . ASP A 1 103 ? -3.822 -14.591 -27.254 1.00 93.62 103 ASP A C 1
ATOM 822 O O . ASP A 1 103 ? -4.360 -13.483 -27.377 1.00 93.62 103 ASP A O 1
ATOM 826 N N . TRP A 1 104 ? -3.721 -15.180 -26.056 1.00 94.81 104 TRP A N 1
ATOM 827 C CA . TRP A 1 104 ? -4.228 -14.566 -24.828 1.00 94.81 104 TRP A CA 1
ATOM 828 C C . TRP A 1 104 ? -3.489 -13.268 -24.473 1.00 94.81 104 TRP A C 1
ATOM 830 O O . TRP A 1 104 ? -4.110 -12.364 -23.918 1.00 94.81 104 TRP A O 1
ATOM 840 N N . VAL A 1 105 ? -2.211 -13.117 -24.850 1.00 92.81 105 VAL A N 1
ATOM 841 C CA . VAL A 1 105 ? -1.412 -11.909 -24.563 1.00 92.81 105 VAL A CA 1
ATOM 842 C C . VAL A 1 105 ? -2.034 -10.687 -25.240 1.00 92.81 105 VAL A C 1
ATOM 844 O O . VAL A 1 105 ? -2.230 -9.646 -24.613 1.00 92.81 105 VAL A O 1
ATOM 847 N N . GLY A 1 106 ? -2.430 -10.829 -26.508 1.00 89.50 106 GLY A N 1
ATOM 848 C CA . GLY A 1 106 ? -3.109 -9.762 -27.246 1.00 89.50 106 GLY A CA 1
ATOM 849 C C . GLY A 1 106 ? -4.489 -9.424 -26.675 1.00 89.50 106 GLY A C 1
ATOM 850 O O . GLY A 1 106 ? -4.919 -8.271 -26.741 1.00 89.50 106 GLY A O 1
ATOM 851 N N . SER A 1 107 ? -5.175 -10.407 -26.087 1.00 93.19 107 SER A N 1
ATOM 852 C CA . SER A 1 107 ? -6.480 -10.207 -25.444 1.00 93.19 107 SER A CA 1
ATOM 853 C C . SER A 1 107 ? -6.347 -9.413 -24.142 1.00 93.19 107 SER A C 1
ATOM 855 O O . SER A 1 107 ? -7.029 -8.402 -23.980 1.00 93.19 107 SER A O 1
ATOM 857 N N . VAL A 1 108 ? -5.407 -9.800 -23.273 1.00 93.00 108 VAL A N 1
ATOM 858 C CA . VAL A 1 108 ? -5.121 -9.101 -22.008 1.00 93.00 108 VAL A CA 1
ATOM 859 C C . VAL A 1 108 ? -4.625 -7.678 -22.261 1.00 93.00 108 VAL A C 1
ATOM 861 O O . VAL A 1 108 ? -5.040 -6.758 -21.566 1.00 93.00 108 VAL A O 1
ATOM 864 N N . ARG A 1 109 ? -3.810 -7.445 -23.301 1.00 88.75 109 ARG A N 1
ATOM 865 C CA . ARG A 1 109 ? -3.377 -6.081 -23.649 1.00 88.75 109 ARG A CA 1
ATOM 866 C C . ARG A 1 109 ? -4.562 -5.169 -23.965 1.00 88.75 109 ARG A C 1
ATOM 868 O O . ARG A 1 109 ? -4.619 -4.047 -23.478 1.00 88.75 109 ARG A O 1
ATOM 875 N N . LYS A 1 110 ? -5.528 -5.645 -24.755 1.00 92.19 110 LYS A N 1
ATOM 876 C CA . LYS A 1 110 ? -6.733 -4.862 -25.079 1.00 92.19 110 LYS A CA 1
ATOM 877 C C . LYS A 1 110 ? -7.573 -4.555 -23.842 1.00 92.19 110 LYS A C 1
ATOM 879 O O . LYS A 1 110 ? -8.205 -3.507 -23.793 1.00 92.19 110 LYS A O 1
ATOM 884 N N . GLU A 1 111 ? -7.620 -5.469 -22.880 1.00 93.88 111 GLU A N 1
ATOM 885 C CA . GLU A 1 111 ? -8.278 -5.236 -21.596 1.00 93.88 111 GLU A CA 1
ATOM 886 C C . GLU A 1 111 ? -7.525 -4.195 -20.763 1.00 93.88 111 GLU A C 1
ATOM 888 O O . GLU A 1 111 ? -8.137 -3.247 -20.280 1.00 93.88 111 GLU A O 1
ATOM 893 N N . TRP A 1 112 ? -6.198 -4.303 -20.684 1.00 90.00 112 TRP A N 1
ATOM 894 C CA . TRP A 1 112 ? -5.352 -3.336 -19.992 1.00 90.00 112 TRP A CA 1
ATOM 895 C C . TRP A 1 112 ? -5.508 -1.914 -20.537 1.00 90.00 112 TRP A C 1
ATOM 897 O O . TRP A 1 112 ? -5.655 -0.984 -19.752 1.00 90.00 112 TRP A O 1
ATOM 907 N N . GLU A 1 113 ? -5.564 -1.729 -21.859 1.00 90.38 113 GLU A N 1
ATOM 908 C CA . GLU A 1 113 ? -5.799 -0.402 -22.450 1.00 90.38 113 GLU A CA 1
ATOM 909 C C . GLU A 1 113 ? -7.158 0.188 -22.045 1.00 90.38 113 GLU A C 1
ATOM 911 O O . GLU A 1 113 ? -7.272 1.395 -21.842 1.00 90.38 113 GLU A O 1
ATOM 916 N N . LYS A 1 114 ? -8.187 -0.652 -21.861 1.00 93.12 114 LYS A N 1
ATOM 917 C CA . LYS A 1 114 ? -9.477 -0.189 -21.325 1.00 93.12 114 LYS A CA 1
ATOM 918 C C . LYS A 1 114 ? -9.341 0.248 -19.873 1.00 93.12 114 LYS A C 1
ATOM 920 O O . LYS A 1 114 ? -9.855 1.303 -19.531 1.00 93.12 114 LYS A O 1
ATOM 925 N N . VAL A 1 115 ? -8.651 -0.541 -19.046 1.00 89.88 115 VAL A N 1
ATOM 926 C CA . VAL A 1 115 ? -8.420 -0.227 -17.626 1.00 89.88 115 VAL A CA 1
ATOM 927 C C . VAL A 1 115 ? -7.608 1.059 -17.477 1.00 89.88 115 VAL A C 1
ATOM 929 O O . VAL A 1 115 ? -7.969 1.919 -16.685 1.00 89.88 115 VAL A O 1
ATOM 932 N N . LYS A 1 116 ? -6.553 1.231 -18.277 1.00 86.25 116 LYS A N 1
ATOM 933 C CA . LYS A 1 116 ? -5.700 2.426 -18.280 1.00 86.25 116 LYS A CA 1
ATOM 934 C C . LYS A 1 116 ? -6.453 3.691 -18.709 1.00 86.25 116 LYS A C 1
ATOM 936 O O . LYS A 1 116 ? -6.098 4.780 -18.274 1.00 86.25 116 LYS A O 1
ATOM 941 N N . ALA A 1 117 ? -7.472 3.547 -19.556 1.00 90.12 117 ALA A N 1
ATOM 942 C CA . ALA A 1 117 ? -8.339 4.641 -19.984 1.00 90.12 117 ALA A CA 1
ATOM 943 C C . ALA A 1 117 ? -9.462 4.970 -18.982 1.00 90.12 117 ALA A C 1
ATOM 945 O O . ALA A 1 117 ? -10.192 5.936 -19.204 1.00 90.12 117 ALA A O 1
ATOM 946 N N . LEU A 1 118 ? -9.631 4.185 -17.909 1.00 87.00 118 LEU A N 1
ATOM 947 C CA . LEU A 1 118 ? -10.572 4.532 -16.848 1.00 87.00 118 LEU A CA 1
ATOM 948 C C . LEU A 1 118 ? -10.071 5.779 -16.119 1.00 87.00 118 LEU A C 1
ATOM 950 O O . LEU A 1 118 ? -8.914 5.852 -15.702 1.00 87.00 118 LEU A O 1
ATOM 954 N N . GLU A 1 119 ? -10.958 6.752 -15.937 1.00 81.94 119 GLU A N 1
ATOM 955 C CA . GLU A 1 119 ? -10.674 7.886 -15.069 1.00 81.94 119 GLU A CA 1
ATOM 956 C C . GLU A 1 119 ? -10.588 7.387 -13.626 1.00 81.94 119 GLU A C 1
ATOM 958 O O . GLU A 1 119 ? -11.525 6.777 -13.102 1.00 81.94 119 GLU A O 1
ATOM 963 N N . LEU A 1 120 ? -9.441 7.627 -12.987 1.00 73.19 120 LEU A N 1
ATOM 964 C CA . LEU A 1 120 ? -9.313 7.399 -11.554 1.00 73.19 120 LEU A CA 1
ATOM 965 C C . LEU A 1 120 ? -10.277 8.342 -10.824 1.00 73.19 120 LEU A C 1
ATOM 967 O O . LEU A 1 120 ? -10.425 9.497 -11.240 1.00 73.19 120 LEU A O 1
ATOM 971 N N . PRO A 1 121 ? -10.915 7.890 -9.731 1.00 68.25 121 PRO A N 1
ATOM 972 C CA . PRO A 1 121 ? -11.727 8.777 -8.919 1.00 68.25 121 PRO A CA 1
ATOM 973 C C . PRO A 1 121 ? -10.883 9.985 -8.477 1.00 68.25 121 PRO A C 1
ATOM 975 O O . PRO A 1 121 ? -9.690 9.836 -8.184 1.00 68.25 121 PRO A O 1
ATOM 978 N N . PRO A 1 122 ? -11.464 11.197 -8.463 1.00 67.88 122 PRO A N 1
ATOM 979 C CA . PRO A 1 122 ? -10.735 12.408 -8.118 1.00 67.88 122 PRO A CA 1
ATOM 980 C C . PRO A 1 122 ? -10.068 12.280 -6.744 1.00 67.88 122 PRO A C 1
ATOM 982 O O . PRO A 1 122 ? -10.728 12.034 -5.733 1.00 67.88 122 PRO A O 1
ATOM 985 N N . TYR A 1 123 ? -8.749 12.483 -6.706 1.00 56.75 123 TYR A N 1
ATOM 986 C CA . TYR A 1 123 ? -7.979 12.499 -5.464 1.00 56.75 123 TYR A CA 1
ATOM 987 C C . TYR A 1 123 ? -8.530 13.593 -4.535 1.00 56.75 123 TYR A C 1
ATOM 989 O O . TYR A 1 123 ? -8.609 14.757 -4.929 1.00 56.75 123 TYR A O 1
ATOM 997 N N . ALA A 1 124 ? -8.904 13.214 -3.309 1.00 57.38 124 ALA A N 1
ATOM 998 C CA . ALA A 1 124 ? -9.517 14.075 -2.290 1.00 57.38 124 ALA A CA 1
ATOM 999 C C . ALA A 1 124 ? -10.960 14.557 -2.556 1.00 57.38 124 ALA A C 1
ATOM 1001 O O . ALA A 1 124 ? -11.410 15.506 -1.909 1.00 57.38 124 ALA A O 1
ATOM 1002 N N . ALA A 1 125 ? -11.722 13.910 -3.444 1.00 56.66 125 ALA A N 1
ATOM 1003 C CA . ALA A 1 125 ? -13.166 14.125 -3.446 1.00 56.66 125 ALA A CA 1
ATOM 1004 C C . ALA A 1 125 ? -13.779 13.617 -2.131 1.00 56.66 125 ALA A C 1
ATOM 1006 O O . ALA A 1 125 ? -13.592 12.474 -1.734 1.00 56.66 125 ALA A O 1
ATOM 1007 N N . THR A 1 126 ? -14.528 14.483 -1.453 1.00 56.69 126 THR A N 1
ATOM 1008 C CA . THR A 1 126 ? -15.175 14.221 -0.155 1.00 56.69 126 THR A CA 1
ATOM 1009 C C . THR A 1 126 ? -16.323 13.208 -0.210 1.00 56.69 126 THR A C 1
ATOM 1011 O O . THR A 1 126 ? -16.887 12.877 0.829 1.00 56.69 126 THR A O 1
ATOM 1014 N N . ASP A 1 127 ? -16.668 12.696 -1.393 1.00 63.09 127 ASP A N 1
ATOM 1015 C CA . ASP A 1 127 ? -17.731 11.705 -1.601 1.00 63.09 127 ASP A CA 1
ATOM 1016 C C . ASP A 1 127 ? -17.218 10.268 -1.353 1.00 63.09 127 ASP A C 1
ATOM 1018 O O . ASP A 1 127 ? -17.420 9.371 -2.174 1.00 63.09 127 ASP A O 1
ATOM 1022 N N . ILE A 1 128 ? -16.584 10.037 -0.193 1.00 61.78 128 ILE A N 1
ATOM 1023 C CA . ILE A 1 128 ? -16.151 8.701 0.279 1.00 61.78 128 ILE A CA 1
ATOM 1024 C C . ILE A 1 128 ? -17.314 7.699 0.185 1.00 61.78 128 ILE A C 1
ATOM 1026 O O . ILE A 1 128 ? -17.121 6.556 -0.224 1.00 61.78 128 ILE A O 1
ATOM 1030 N N . GLU A 1 129 ? -18.544 8.151 0.471 1.00 62.78 129 GLU A N 1
ATOM 1031 C CA . GLU A 1 129 ? -19.759 7.326 0.413 1.00 62.78 129 GLU A CA 1
ATOM 1032 C C . GLU A 1 129 ? -20.022 6.690 -0.960 1.00 62.78 129 GLU A C 1
ATOM 1034 O O . GLU A 1 129 ? -20.674 5.650 -1.026 1.00 62.78 129 GLU A O 1
ATOM 1039 N N . LYS A 1 130 ? -19.553 7.299 -2.059 1.00 64.50 130 LYS A N 1
ATOM 1040 C CA . LYS A 1 130 ? -19.852 6.836 -3.425 1.00 64.50 130 LYS A CA 1
ATOM 1041 C C . LYS A 1 130 ? -18.783 5.933 -4.025 1.00 64.50 130 LYS A C 1
ATOM 1043 O O . LYS A 1 130 ? -19.102 5.182 -4.946 1.00 64.50 130 LYS A O 1
ATOM 1048 N N . HIS A 1 131 ? -17.537 6.040 -3.568 1.00 60.78 131 HIS A N 1
ATOM 1049 C CA . HIS A 1 131 ? -16.398 5.460 -4.285 1.00 60.78 131 HIS A CA 1
ATOM 1050 C C . HIS A 1 131 ? -15.505 4.551 -3.438 1.00 60.78 131 HIS A C 1
ATOM 1052 O O . HIS A 1 131 ? -14.923 3.630 -4.003 1.00 60.78 131 HIS A O 1
ATOM 1058 N N . ASP A 1 132 ? -15.454 4.743 -2.116 1.00 68.31 132 ASP A N 1
ATOM 1059 C CA . ASP A 1 132 ? -14.446 4.095 -1.263 1.00 68.31 132 ASP A CA 1
ATOM 1060 C C . ASP A 1 132 ? -15.040 3.166 -0.191 1.00 68.31 132 ASP A C 1
ATOM 1062 O O . ASP A 1 132 ? -14.294 2.600 0.604 1.00 68.31 132 ASP A O 1
ATOM 1066 N N . LEU A 1 133 ? -16.368 2.988 -0.159 1.00 77.00 133 LEU A N 1
ATOM 1067 C CA . LEU A 1 133 ? -17.024 2.032 0.737 1.00 77.00 133 LEU A CA 1
ATOM 1068 C C . LEU A 1 133 ? -17.157 0.659 0.074 1.00 77.00 133 LEU A C 1
ATOM 1070 O O . LEU A 1 133 ? -17.846 0.501 -0.936 1.00 77.00 133 LEU A O 1
ATOM 1074 N N . HIS A 1 134 ? -16.547 -0.352 0.685 1.00 84.94 134 HIS A N 1
ATOM 1075 C CA . HIS A 1 134 ? -16.672 -1.746 0.282 1.00 84.94 134 HIS A CA 1
ATOM 1076 C C . HIS A 1 134 ? -17.575 -2.504 1.255 1.00 84.94 134 HIS A C 1
ATOM 1078 O O . HIS A 1 134 ? -17.131 -2.932 2.311 1.00 84.94 134 HIS A O 1
ATOM 1084 N N . GLU A 1 135 ? -18.853 -2.691 0.919 1.00 88.19 135 GLU A N 1
ATOM 1085 C CA . GLU A 1 135 ? -19.753 -3.464 1.779 1.00 88.19 135 GLU A CA 1
ATOM 1086 C C . GLU A 1 135 ? -19.581 -4.976 1.605 1.00 88.19 135 GLU A C 1
ATOM 1088 O O . GLU A 1 135 ? -19.791 -5.518 0.518 1.00 88.19 135 GLU A O 1
ATOM 1093 N N . GLU A 1 136 ? -19.345 -5.670 2.714 1.00 91.44 136 GLU A N 1
ATOM 1094 C CA . GLU A 1 136 ? -19.333 -7.129 2.783 1.00 91.44 136 GLU A CA 1
ATOM 1095 C C . GLU A 1 136 ? -20.165 -7.644 3.964 1.00 91.44 136 GLU A C 1
ATOM 1097 O O . GLU A 1 136 ? -20.460 -6.910 4.914 1.00 91.44 136 GLU A O 1
ATOM 1102 N N . GLU A 1 137 ? -20.597 -8.905 3.883 1.00 93.75 137 GLU A N 1
ATOM 1103 C CA . GLU A 1 137 ? -21.337 -9.568 4.957 1.00 93.75 137 GLU A CA 1
ATOM 1104 C C . GLU A 1 137 ? -20.385 -10.324 5.885 1.00 93.75 137 GLU A C 1
ATOM 1106 O O . GLU A 1 137 ? -19.647 -11.201 5.445 1.00 93.75 137 GLU A O 1
ATOM 1111 N N . PHE A 1 138 ? -20.438 -10.028 7.183 1.00 93.50 138 PHE A N 1
ATOM 1112 C CA . PHE A 1 138 ? -19.593 -10.666 8.195 1.00 93.50 138 PHE A CA 1
ATOM 1113 C C . PHE A 1 138 ? -20.314 -10.789 9.540 1.00 93.50 138 PHE A C 1
ATOM 1115 O O . PHE A 1 138 ? -21.328 -10.123 9.797 1.00 93.50 138 PHE A O 1
ATOM 1122 N N . THR A 1 139 ? -19.793 -11.631 10.438 1.00 92.88 139 THR A N 1
ATOM 1123 C CA . THR A 1 139 ? -20.232 -11.627 11.839 1.00 92.88 139 THR A CA 1
ATOM 1124 C C . THR A 1 139 ? -19.355 -10.703 12.681 1.00 92.88 139 THR A C 1
ATOM 1126 O O . THR A 1 139 ? -18.130 -10.672 12.555 1.00 92.88 139 THR A O 1
ATOM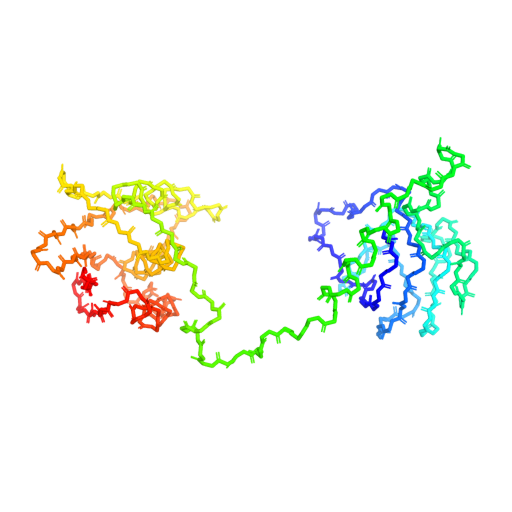 1129 N N . LEU A 1 140 ? -19.971 -9.965 13.606 1.00 89.88 140 LEU A N 1
ATOM 1130 C CA . LEU A 1 140 ? -19.249 -9.071 14.512 1.00 89.88 140 LEU A CA 1
ATOM 1131 C C . LEU A 1 140 ? -18.170 -9.812 15.321 1.00 89.88 140 LEU A C 1
ATOM 1133 O O . LEU A 1 140 ? -17.109 -9.260 15.600 1.00 89.88 140 LEU A O 1
ATOM 1137 N N . VAL A 1 141 ? -18.427 -11.072 15.677 1.00 90.81 141 VAL A N 1
ATOM 1138 C CA . VAL A 1 141 ? -17.487 -11.911 16.429 1.00 90.81 141 VAL A CA 1
ATOM 1139 C C . VAL A 1 141 ? -16.231 -12.223 15.610 1.00 90.81 141 VAL A C 1
ATOM 1141 O O . VAL A 1 141 ? -15.136 -12.197 16.168 1.00 90.81 141 VAL A O 1
ATOM 1144 N N . GLU A 1 142 ? -16.360 -12.506 14.312 1.00 91.38 142 GLU A N 1
ATOM 1145 C CA . GLU A 1 142 ? -15.210 -12.749 13.429 1.00 91.38 142 GLU A CA 1
ATOM 1146 C C . GLU A 1 142 ? -14.350 -11.496 13.280 1.00 91.38 142 GLU A C 1
ATOM 1148 O O . GLU A 1 142 ? -13.142 -11.558 13.515 1.00 91.38 142 GLU A O 1
ATOM 1153 N N . MET A 1 143 ? -14.976 -10.347 13.005 1.00 92.94 143 MET A N 1
ATOM 1154 C CA . MET A 1 143 ? -14.264 -9.072 12.872 1.00 92.94 143 MET A CA 1
ATOM 1155 C C . MET A 1 143 ? -13.500 -8.711 14.151 1.00 92.94 143 MET A C 1
ATOM 1157 O O . MET A 1 143 ? -12.332 -8.330 14.097 1.00 92.94 143 MET A O 1
ATOM 1161 N N . LEU A 1 144 ? -14.115 -8.894 15.326 1.00 91.94 144 LEU A N 1
ATOM 1162 C CA . LEU A 1 144 ? -13.454 -8.592 16.597 1.00 91.94 144 LEU A CA 1
ATOM 1163 C C . LEU A 1 144 ? -12.283 -9.526 16.909 1.00 91.94 144 L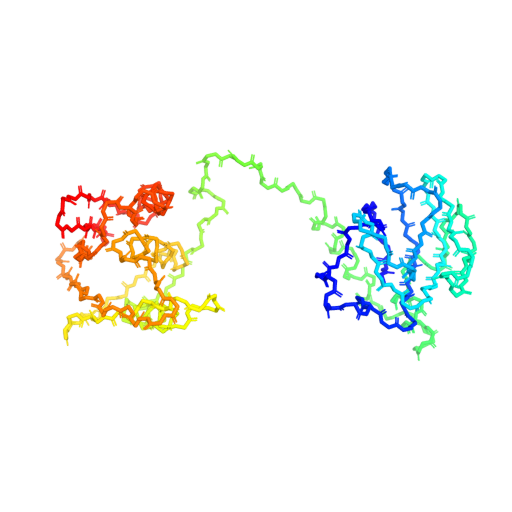EU A C 1
ATOM 1165 O O . LEU A 1 144 ? -11.314 -9.077 17.519 1.00 91.94 144 LEU A O 1
ATOM 1169 N N . LYS A 1 145 ? -12.343 -10.795 16.488 1.00 90.62 145 LYS A N 1
ATOM 1170 C CA . LYS A 1 145 ? -11.216 -11.730 16.620 1.00 90.62 145 LYS A CA 1
ATOM 1171 C C . LYS A 1 145 ? -10.045 -11.326 15.727 1.00 90.62 145 LYS A C 1
ATOM 1173 O O . LYS A 1 145 ? -8.909 -11.328 16.193 1.00 90.62 145 LYS A O 1
ATOM 1178 N N . ASP A 1 146 ? -10.312 -10.958 14.476 1.00 90.88 146 ASP A N 1
ATOM 1179 C CA . ASP A 1 146 ? -9.274 -10.487 13.551 1.00 90.88 146 ASP A CA 1
ATOM 1180 C C . ASP A 1 146 ? -8.649 -9.169 14.036 1.00 90.88 146 ASP A C 1
ATOM 1182 O O . ASP A 1 146 ? -7.425 -9.022 14.110 1.00 90.88 146 ASP A O 1
ATOM 1186 N N . TRP A 1 147 ? -9.482 -8.228 14.482 1.00 91.94 147 TRP A N 1
ATOM 1187 C CA . TRP A 1 147 ? -9.010 -6.998 15.107 1.00 91.94 147 TRP A CA 1
ATOM 1188 C C . TRP A 1 147 ? -8.139 -7.278 16.343 1.00 91.94 147 TRP A C 1
ATOM 1190 O O . TRP A 1 147 ? -7.027 -6.762 16.432 1.00 91.94 147 TRP A O 1
ATOM 1200 N N . GLN A 1 148 ? -8.578 -8.149 17.258 1.00 90.81 148 GLN A N 1
ATOM 1201 C CA . GLN A 1 148 ? -7.801 -8.549 18.437 1.00 90.81 148 GLN A CA 1
ATOM 1202 C C . GLN A 1 148 ? -6.440 -9.156 18.055 1.00 90.81 148 GLN A C 1
ATOM 1204 O O . GLN A 1 148 ? -5.423 -8.797 18.654 1.00 90.81 148 GLN A O 1
ATOM 1209 N N . ALA A 1 149 ? -6.402 -10.038 17.052 1.00 88.75 149 ALA A N 1
ATOM 1210 C CA . ALA A 1 149 ? -5.173 -10.682 16.588 1.00 88.75 149 ALA A CA 1
ATOM 1211 C C . ALA A 1 149 ? -4.172 -9.677 15.996 1.00 88.75 149 ALA A C 1
ATOM 1213 O O . ALA A 1 149 ? -2.978 -9.732 16.296 1.00 88.75 149 ALA A O 1
ATOM 1214 N N . GLN A 1 150 ? -4.650 -8.721 15.200 1.00 86.50 150 GLN A N 1
ATOM 1215 C CA . GLN A 1 150 ? -3.800 -7.682 14.619 1.00 86.50 150 GLN A CA 1
ATOM 1216 C C . GLN A 1 150 ? -3.311 -6.679 15.664 1.00 86.50 150 GLN A C 1
ATOM 1218 O O . GLN A 1 150 ? -2.156 -6.260 15.618 1.00 86.50 150 GLN A O 1
ATOM 1223 N N . MET A 1 151 ? -4.154 -6.314 16.632 1.00 86.19 151 MET A N 1
ATOM 1224 C CA . MET A 1 151 ? -3.734 -5.437 17.724 1.00 86.19 151 MET A CA 1
ATOM 1225 C C . MET A 1 151 ? -2.661 -6.100 18.596 1.00 86.19 151 MET A C 1
ATOM 1227 O O . MET A 1 151 ? -1.744 -5.413 19.041 1.00 86.19 151 MET A O 1
ATOM 1231 N N . ALA A 1 152 ? -2.706 -7.424 18.782 1.00 82.31 152 ALA A N 1
ATOM 1232 C CA . ALA A 1 152 ? -1.650 -8.169 19.470 1.00 82.31 152 ALA A CA 1
ATOM 1233 C C . ALA A 1 152 ? -0.329 -8.220 18.674 1.00 82.31 152 ALA A C 1
ATOM 1235 O O . ALA A 1 152 ? 0.742 -8.146 19.274 1.00 82.31 152 ALA A O 1
ATOM 1236 N N . ASN A 1 153 ? -0.400 -8.288 17.340 1.00 73.88 153 ASN A N 1
ATOM 1237 C CA . ASN A 1 153 ? 0.745 -8.487 16.445 1.00 73.88 153 ASN A CA 1
ATOM 1238 C C . ASN A 1 153 ? 0.997 -7.284 15.521 1.00 73.88 153 ASN A C 1
ATOM 1240 O O . ASN A 1 153 ? 1.131 -7.441 14.309 1.00 73.88 153 ASN A O 1
ATOM 1244 N N . GLN A 1 154 ? 1.070 -6.065 16.065 1.00 67.50 154 GLN A N 1
ATOM 1245 C CA . GLN A 1 154 ? 1.462 -4.917 15.243 1.00 67.50 154 GLN A CA 1
ATOM 1246 C C . GLN A 1 154 ? 2.922 -5.081 14.788 1.00 67.50 154 GLN A C 1
ATOM 1248 O O . GLN A 1 154 ? 3.835 -5.042 15.615 1.00 67.50 154 GLN A O 1
ATOM 1253 N N . GLU A 1 155 ? 3.138 -5.224 13.475 1.00 50.19 155 GLU A N 1
ATOM 1254 C CA . GLU A 1 155 ? 4.434 -5.529 12.828 1.00 50.19 155 GLU A CA 1
ATOM 1255 C C . GLU A 1 155 ? 5.566 -4.536 13.160 1.00 50.19 155 GLU A C 1
ATOM 1257 O O . GLU A 1 155 ? 6.741 -4.809 12.928 1.00 50.19 155 GLU A O 1
ATOM 1262 N N . LEU A 1 156 ? 5.230 -3.392 13.764 1.00 47.75 156 LEU A N 1
ATOM 1263 C CA . LEU A 1 156 ? 6.160 -2.342 14.180 1.00 47.75 156 LEU A CA 1
ATOM 1264 C C . LEU A 1 156 ? 6.576 -2.416 15.666 1.00 47.75 156 LEU A C 1
ATOM 1266 O O . LEU A 1 156 ? 7.254 -1.508 16.147 1.00 47.75 156 LEU A O 1
ATOM 1270 N N . GLY A 1 157 ? 6.204 -3.481 16.392 1.00 53.34 157 GLY A N 1
ATOM 1271 C CA . GLY A 1 157 ? 6.759 -3.815 17.714 1.00 53.34 157 GLY A CA 1
ATOM 1272 C C . GLY A 1 157 ? 6.032 -3.233 18.933 1.00 53.34 157 GLY A C 1
ATOM 1273 O O . GLY A 1 157 ? 6.593 -3.229 20.027 1.00 53.34 157 GLY A O 1
ATOM 1274 N N . TRP A 1 158 ? 4.794 -2.754 18.775 1.00 66.62 158 TRP A N 1
ATOM 1275 C CA . TRP A 1 158 ? 4.016 -2.106 19.845 1.00 66.62 158 TRP A CA 1
ATOM 1276 C C . TRP A 1 158 ? 2.579 -2.639 19.919 1.00 66.62 158 TRP A C 1
ATOM 1278 O O . TRP A 1 158 ? 1.621 -1.877 19.809 1.00 66.62 158 TRP A O 1
ATOM 1288 N N . GLY A 1 159 ? 2.418 -3.956 20.073 1.00 73.31 159 GLY A N 1
ATOM 1289 C CA . GLY A 1 159 ? 1.095 -4.568 20.211 1.00 73.31 159 GLY A CA 1
ATOM 1290 C C . GLY A 1 159 ? 0.307 -3.994 21.396 1.00 73.31 159 GLY A C 1
ATOM 1291 O O . GLY A 1 159 ? 0.867 -3.736 22.463 1.00 73.31 159 GLY A O 1
ATOM 1292 N N . VAL A 1 160 ? -0.999 -3.807 21.208 1.00 81.12 160 VAL A N 1
ATOM 1293 C CA . VAL A 1 160 ? -1.958 -3.443 22.257 1.00 81.12 160 VAL A CA 1
ATOM 1294 C C . VAL A 1 160 ? -2.884 -4.640 22.457 1.00 81.12 160 VAL A C 1
ATOM 1296 O O . VAL A 1 160 ? -3.819 -4.817 21.677 1.00 81.12 160 VAL A O 1
ATOM 1299 N N . PRO A 1 161 ? -2.642 -5.501 23.458 1.00 86.69 161 PRO A N 1
ATOM 1300 C CA . PRO A 1 161 ? -3.514 -6.642 23.699 1.00 86.69 161 PRO A CA 1
ATOM 1301 C C . PRO A 1 161 ? -4.942 -6.166 23.990 1.00 86.69 161 PRO A C 1
ATOM 1303 O O . PRO A 1 161 ? -5.152 -5.321 24.858 1.00 86.69 161 PRO A O 1
ATOM 1306 N N . ILE A 1 162 ? -5.926 -6.701 23.271 1.00 90.62 162 ILE A N 1
ATOM 1307 C CA . ILE A 1 162 ? -7.342 -6.389 23.492 1.00 90.62 162 ILE A CA 1
ATOM 1308 C C . ILE A 1 162 ? -7.985 -7.522 24.289 1.00 90.62 162 ILE A C 1
ATOM 1310 O O . ILE A 1 162 ? -7.858 -8.688 23.926 1.00 90.62 162 ILE A O 1
ATOM 1314 N N . GLU A 1 163 ? -8.715 -7.182 25.347 1.00 91.06 163 GLU A N 1
ATOM 1315 C CA . GLU A 1 163 ? -9.582 -8.091 26.098 1.00 91.06 163 GLU A CA 1
ATOM 1316 C C . GLU A 1 163 ? -11.042 -7.680 25.883 1.00 91.06 163 GLU A C 1
ATOM 1318 O O . GLU A 1 163 ? -11.460 -6.601 26.299 1.00 91.06 163 GLU A O 1
ATOM 1323 N N . LEU A 1 164 ? -11.831 -8.537 25.234 1.00 88.19 164 LEU A N 1
ATOM 1324 C CA . LEU A 1 164 ? -13.259 -8.303 25.009 1.00 88.19 164 LEU A CA 1
ATOM 1325 C C . LEU A 1 164 ? -14.077 -8.790 26.214 1.00 88.19 164 LEU A C 1
ATOM 1327 O O . LEU A 1 164 ? -13.748 -9.802 26.835 1.00 88.19 164 LEU A O 1
ATOM 1331 N N . SER A 1 165 ? -15.181 -8.111 26.533 1.00 78.50 165 SER A N 1
ATOM 1332 C CA . SER A 1 165 ? -16.148 -8.609 27.521 1.00 78.50 165 SER A CA 1
ATOM 1333 C C . SER A 1 165 ? -16.709 -9.984 27.114 1.00 78.50 165 SER A C 1
ATOM 1335 O O . SER A 1 165 ? -17.078 -10.179 25.959 1.00 78.50 165 SER A O 1
ATOM 1337 N N . ALA A 1 166 ? -16.807 -10.914 28.074 1.00 64.88 166 ALA A N 1
ATOM 1338 C CA . ALA A 1 166 ? -16.956 -12.370 27.894 1.00 64.88 166 ALA A CA 1
ATOM 1339 C C . ALA A 1 166 ? -18.170 -12.895 27.086 1.00 64.88 166 ALA A C 1
ATOM 1341 O O . ALA A 1 166 ? -18.268 -14.099 26.864 1.00 64.88 166 ALA A O 1
ATOM 1342 N N . SER A 1 167 ? -19.079 -12.040 26.615 1.00 68.69 167 SER A N 1
ATOM 1343 C CA . SER A 1 167 ? -20.159 -12.439 25.708 1.00 68.69 167 SER A CA 1
ATOM 1344 C C . SER A 1 167 ? -20.409 -11.354 24.661 1.00 68.69 167 SER A C 1
ATOM 1346 O O . SER A 1 167 ? -21.184 -10.428 24.901 1.00 68.69 167 SER A O 1
ATOM 1348 N N . VAL A 1 168 ? -19.764 -11.459 23.497 1.00 74.50 168 VAL A N 1
ATOM 1349 C CA . VAL A 1 168 ? -20.171 -10.689 22.314 1.00 74.50 168 VAL A CA 1
ATOM 1350 C C . VAL A 1 168 ? -21.257 -11.493 21.592 1.00 74.50 168 VAL A C 1
ATOM 1352 O O . VAL A 1 168 ? -20.968 -12.603 21.143 1.00 74.50 168 VAL A O 1
ATOM 1355 N N . PRO A 1 169 ? -22.499 -10.989 21.491 1.00 77.06 169 PRO A N 1
ATOM 1356 C CA . PRO A 1 169 ? -23.569 -11.674 20.774 1.00 77.06 169 PRO A CA 1
ATOM 1357 C C . PRO A 1 169 ? -23.245 -11.855 19.290 1.00 77.06 169 PRO A C 1
ATOM 1359 O O . PRO A 1 169 ? -22.570 -11.022 18.683 1.00 77.06 169 PRO A O 1
ATOM 1362 N N . GLU A 1 170 ? -23.782 -12.913 18.687 1.00 81.81 170 GLU A N 1
ATOM 1363 C CA . GLU A 1 170 ? -23.682 -13.114 17.245 1.00 81.81 170 GLU A CA 1
ATOM 1364 C C . GLU A 1 170 ? -24.548 -12.074 16.518 1.00 81.81 170 GLU A C 1
ATOM 1366 O O . GLU A 1 170 ? -25.779 -12.078 16.586 1.00 81.81 170 GLU A O 1
ATOM 1371 N N . VAL A 1 171 ? -23.885 -11.139 15.841 1.00 87.25 171 VAL A N 1
ATOM 1372 C CA . VAL A 1 171 ? -24.520 -10.085 15.049 1.00 87.25 171 VAL A CA 1
ATOM 1373 C C . VAL A 1 171 ? -23.993 -10.194 13.629 1.00 87.25 171 VAL A C 1
ATOM 1375 O O . VAL A 1 171 ? -22.802 -10.004 13.404 1.00 87.25 171 VAL A O 1
ATOM 1378 N N . LYS A 1 172 ? -24.882 -10.496 12.680 1.00 90.75 172 LYS A N 1
ATOM 1379 C CA . LYS A 1 172 ? -24.588 -10.389 11.248 1.00 90.75 172 LYS A CA 1
ATOM 1380 C C . LYS A 1 172 ? -24.731 -8.942 10.802 1.00 90.75 172 LYS A C 1
ATOM 1382 O O . LYS A 1 172 ? -25.722 -8.290 11.154 1.00 90.75 172 LYS A O 1
ATOM 1387 N N . TRP A 1 173 ? -23.764 -8.475 10.026 1.00 87.94 173 TRP A N 1
ATOM 1388 C CA . TRP A 1 173 ? -23.734 -7.133 9.468 1.00 87.94 173 TRP A CA 1
ATOM 1389 C C . TRP A 1 173 ? -23.339 -7.142 8.003 1.00 87.94 173 TRP A C 1
ATOM 1391 O O . TRP A 1 173 ? -22.600 -8.017 7.569 1.00 87.94 173 TRP A O 1
ATOM 1401 N N . LYS A 1 174 ? -23.834 -6.131 7.285 1.00 90.00 174 LYS A N 1
ATOM 1402 C CA . LYS A 1 174 ? -23.402 -5.775 5.939 1.00 90.00 174 LYS A CA 1
ATOM 1403 C C . LYS A 1 174 ? -22.877 -4.343 5.961 1.00 90.00 174 LYS A C 1
ATOM 1405 O O . LYS A 1 174 ? -23.668 -3.401 6.045 1.00 90.00 174 LYS A O 1
ATOM 1410 N N . ARG A 1 175 ? -21.555 -4.195 6.003 1.00 88.31 175 ARG A N 1
ATOM 1411 C CA . ARG A 1 175 ? -20.847 -2.915 6.168 1.00 88.31 175 ARG A CA 1
ATOM 1412 C C . ARG A 1 175 ? -19.448 -3.019 5.583 1.00 88.31 175 ARG A C 1
ATOM 1414 O O . ARG A 1 175 ? -19.005 -4.105 5.224 1.00 88.31 175 ARG A O 1
ATOM 1421 N N . ASP A 1 176 ? -18.753 -1.892 5.561 1.00 91.56 176 ASP A N 1
ATOM 1422 C CA . ASP A 1 176 ? -17.323 -1.873 5.303 1.00 91.56 176 ASP A CA 1
ATOM 1423 C C . ASP A 1 176 ? -16.537 -2.424 6.497 1.00 91.56 176 ASP A C 1
ATOM 1425 O O . ASP A 1 176 ? -16.423 -1.801 7.560 1.00 91.56 176 ASP A O 1
ATOM 1429 N N . TYR A 1 177 ? -16.053 -3.653 6.318 1.00 92.56 177 TYR A N 1
ATOM 1430 C CA . TYR A 1 177 ? -15.287 -4.404 7.304 1.00 92.56 177 TYR A CA 1
ATOM 1431 C C . TYR A 1 177 ? -13.974 -3.703 7.654 1.00 92.56 177 TYR A C 1
ATOM 1433 O O . TYR A 1 177 ? -13.633 -3.550 8.833 1.00 92.56 177 TYR A O 1
ATOM 1441 N N . VAL A 1 178 ? -13.244 -3.264 6.625 1.00 91.12 178 VAL A N 1
ATOM 1442 C CA . VAL A 1 178 ? -11.921 -2.654 6.764 1.00 91.12 178 VAL A CA 1
ATOM 1443 C C . VAL A 1 178 ? -12.061 -1.318 7.472 1.00 91.12 178 VAL A C 1
ATOM 1445 O O . VAL A 1 178 ? -11.353 -1.064 8.444 1.00 91.12 178 VAL A O 1
ATOM 1448 N N . LEU A 1 179 ? -13.028 -0.504 7.061 1.00 91.56 179 LEU A N 1
ATOM 1449 C CA . LEU A 1 179 ? -13.280 0.800 7.648 1.00 91.56 179 LEU A CA 1
ATOM 1450 C C . LEU A 1 179 ? -13.662 0.704 9.128 1.00 91.56 179 LEU A C 1
ATOM 1452 O O . LEU A 1 179 ? -13.100 1.420 9.962 1.00 91.56 179 LEU A O 1
ATOM 1456 N N . LEU A 1 180 ? -14.570 -0.212 9.485 1.00 93.25 180 LEU A N 1
ATOM 1457 C CA . LEU A 1 180 ? -14.954 -0.432 10.879 1.00 93.25 180 LEU A CA 1
ATOM 1458 C C . LEU A 1 180 ? -13.749 -0.852 11.728 1.00 93.25 180 LEU A C 1
ATOM 1460 O O . LEU A 1 180 ? -13.521 -0.300 12.809 1.00 93.25 180 LEU A O 1
ATOM 1464 N N . ARG A 1 181 ? -12.945 -1.789 11.226 1.00 93.19 181 ARG A N 1
ATOM 1465 C CA . ARG A 1 181 ? -11.710 -2.223 11.882 1.00 93.19 181 ARG A CA 1
ATOM 1466 C C . ARG A 1 181 ? -10.721 -1.068 12.049 1.00 93.19 181 ARG A C 1
ATOM 1468 O O . ARG A 1 181 ? -10.149 -0.921 13.129 1.00 93.19 181 ARG A O 1
ATOM 1475 N N . THR A 1 182 ? -10.553 -0.220 11.034 1.00 92.62 182 THR A N 1
ATOM 1476 C CA . THR A 1 182 ? -9.687 0.966 11.086 1.00 92.62 182 THR A CA 1
ATOM 1477 C C . THR A 1 182 ? -10.148 1.954 12.154 1.00 92.62 182 THR A C 1
ATOM 1479 O O . THR A 1 182 ? -9.315 2.448 12.914 1.00 92.62 182 THR A O 1
ATOM 1482 N N . VAL A 1 183 ? -11.458 2.201 12.281 1.00 95.19 183 VAL A N 1
ATOM 1483 C CA . VAL A 1 183 ? -12.008 3.046 13.356 1.00 95.19 183 VAL A CA 1
ATOM 1484 C C . VAL A 1 183 ? -11.667 2.460 14.728 1.00 95.19 183 VAL A C 1
ATOM 1486 O O . VAL A 1 183 ? -11.148 3.178 15.584 1.00 95.19 183 VAL A O 1
ATOM 1489 N N . LEU A 1 184 ? -11.890 1.157 14.941 1.00 95.12 184 LEU A N 1
ATOM 1490 C CA . LEU A 1 184 ? -11.573 0.492 16.212 1.00 95.12 184 LEU A CA 1
ATOM 1491 C C . LEU A 1 184 ? -10.070 0.513 16.525 1.00 95.12 184 LEU A C 1
ATOM 1493 O O . LEU A 1 184 ? -9.675 0.763 17.665 1.00 95.12 184 LEU A O 1
ATOM 1497 N N . GLN A 1 185 ? -9.221 0.302 15.519 1.00 92.94 185 GLN A N 1
ATOM 1498 C CA . GLN A 1 185 ? -7.769 0.390 15.653 1.00 92.94 185 GLN A CA 1
ATOM 1499 C C . GLN A 1 185 ? -7.326 1.807 16.033 1.00 92.94 185 GLN A C 1
ATOM 1501 O O . GLN A 1 185 ? -6.571 1.970 16.988 1.00 92.94 185 GLN A O 1
ATOM 1506 N N . ALA A 1 186 ? -7.835 2.834 15.350 1.00 93.62 186 ALA A N 1
ATOM 1507 C CA . ALA A 1 186 ? -7.511 4.227 15.636 1.00 93.62 186 ALA A CA 1
ATOM 1508 C C . ALA A 1 186 ? -7.978 4.655 17.041 1.00 93.62 186 ALA A C 1
ATOM 1510 O O . ALA A 1 186 ? -7.233 5.320 17.768 1.00 93.62 186 ALA A O 1
ATOM 1511 N N . MET A 1 187 ? -9.164 4.202 17.470 1.00 95.12 187 MET A N 1
ATOM 1512 C CA . MET A 1 187 ? -9.642 4.381 18.844 1.00 95.12 187 MET A CA 1
ATOM 1513 C C . MET A 1 187 ? -8.683 3.756 19.864 1.00 95.12 187 MET A C 1
ATOM 1515 O O . MET A 1 187 ? -8.267 4.438 20.803 1.00 95.12 187 MET A O 1
ATOM 1519 N N . ALA A 1 188 ? -8.292 2.492 19.676 1.00 92.50 188 ALA A N 1
ATOM 1520 C CA . ALA A 1 188 ? -7.379 1.809 20.591 1.00 92.50 188 ALA A CA 1
ATOM 1521 C C . ALA A 1 188 ? -5.991 2.465 20.616 1.00 92.50 188 ALA A C 1
ATOM 1523 O O . ALA A 1 188 ? -5.432 2.666 21.691 1.00 92.50 188 ALA A O 1
ATOM 1524 N N . THR A 1 189 ? -5.451 2.878 19.465 1.00 90.25 189 THR A N 1
ATOM 1525 C CA . THR A 1 189 ? -4.172 3.601 19.386 1.00 90.25 189 THR A CA 1
ATOM 1526 C C . THR A 1 189 ? -4.207 4.924 20.151 1.00 90.25 189 THR A C 1
ATOM 1528 O O . THR A 1 189 ? -3.227 5.272 20.810 1.00 90.25 189 THR A O 1
ATOM 1531 N N . TYR A 1 190 ? -5.315 5.667 20.097 1.00 92.00 190 TYR A N 1
ATOM 1532 C CA . TYR A 1 190 ? -5.455 6.902 20.868 1.00 92.00 190 TYR A CA 1
ATOM 1533 C C . TYR A 1 190 ? -5.612 6.644 22.371 1.00 92.00 190 TYR A C 1
ATOM 1535 O O . TYR A 1 190 ? -4.974 7.311 23.184 1.00 92.00 190 TYR A O 1
ATOM 1543 N N . ALA A 1 191 ? -6.463 5.683 22.738 1.00 92.12 191 ALA A N 1
ATOM 1544 C CA . ALA A 1 191 ? -6.816 5.410 24.127 1.00 92.12 191 ALA A CA 1
ATOM 1545 C C . ALA A 1 191 ? -5.713 4.688 24.915 1.00 92.12 191 ALA A C 1
ATOM 1547 O O . ALA A 1 191 ? -5.785 4.630 26.141 1.00 92.12 191 ALA A O 1
ATOM 1548 N N . ASN A 1 192 ? -4.691 4.160 24.245 1.00 89.44 192 ASN A N 1
ATOM 1549 C CA . ASN A 1 192 ? -3.642 3.355 24.853 1.00 89.44 192 ASN A CA 1
ATOM 1550 C C . ASN A 1 192 ? -2.312 4.124 25.014 1.00 89.44 192 ASN A C 1
ATOM 1552 O O . ASN A 1 192 ? -1.970 4.950 24.162 1.00 89.44 192 ASN A O 1
ATOM 1556 N N . PRO A 1 193 ? -1.514 3.866 26.070 1.00 83.56 193 PRO A N 1
ATOM 1557 C CA . PRO A 1 193 ? -0.182 4.447 26.193 1.00 83.56 193 PRO A CA 1
ATOM 1558 C C . PRO A 1 193 ? 0.719 4.096 25.003 1.00 83.56 193 PRO A C 1
ATOM 1560 O O . PRO A 1 193 ? 0.611 3.041 24.377 1.00 83.56 193 PRO A O 1
ATOM 1563 N N . VAL A 1 194 ? 1.680 4.978 24.730 1.00 74.69 194 VAL A N 1
ATOM 1564 C CA . VAL A 1 194 ? 2.753 4.696 23.772 1.00 74.69 194 VAL A CA 1
ATOM 1565 C C . VAL A 1 194 ? 3.640 3.606 24.366 1.00 74.69 194 VAL A C 1
ATOM 1567 O O . VAL A 1 194 ? 4.161 3.773 25.473 1.00 74.69 194 VAL A O 1
ATOM 1570 N N . GLY A 1 195 ? 3.817 2.507 23.631 1.00 70.62 195 GLY A N 1
ATOM 1571 C CA . GLY A 1 195 ? 4.681 1.412 24.053 1.00 70.62 195 GLY A CA 1
ATOM 1572 C C . GLY A 1 195 ? 6.103 1.889 24.370 1.00 70.62 195 GLY A C 1
ATOM 1573 O O . GLY A 1 195 ? 6.629 2.818 23.749 1.00 70.62 195 GLY A O 1
ATOM 1574 N N . LYS A 1 196 ? 6.718 1.272 25.382 1.00 70.31 196 LYS A N 1
ATOM 1575 C CA . LYS A 1 196 ? 8.118 1.503 25.764 1.00 70.31 196 LYS A CA 1
ATOM 1576 C C . LYS A 1 196 ? 8.905 0.237 25.480 1.00 70.31 196 LYS A C 1
ATOM 1578 O O . LYS A 1 196 ? 8.389 -0.853 25.691 1.00 70.31 196 LYS A O 1
ATOM 1583 N N . LYS A 1 197 ? 10.134 0.392 24.983 1.00 66.38 197 LYS A N 1
ATOM 1584 C CA . LYS A 1 197 ? 10.966 -0.716 24.482 1.00 66.38 197 LYS A CA 1
ATOM 1585 C C . LYS A 1 197 ? 11.099 -1.874 25.485 1.00 66.38 197 LYS A C 1
ATOM 1587 O O . LYS A 1 197 ? 11.178 -3.021 25.068 1.00 66.38 197 LYS A O 1
ATOM 1592 N N . ASP A 1 198 ? 11.041 -1.558 26.779 1.00 68.81 198 ASP A N 1
ATOM 1593 C CA . ASP A 1 198 ? 11.275 -2.497 27.879 1.00 68.81 198 ASP A CA 1
ATOM 1594 C C . ASP A 1 198 ? 10.041 -2.710 28.780 1.00 68.81 198 ASP A C 1
ATOM 1596 O O . ASP A 1 198 ? 10.176 -3.214 29.894 1.00 68.81 198 ASP A O 1
ATOM 1600 N N . ALA A 1 199 ? 8.837 -2.300 28.353 1.00 71.06 199 ALA A N 1
ATOM 1601 C CA . ALA A 1 199 ? 7.622 -2.490 29.149 1.00 71.06 199 ALA A CA 1
ATOM 1602 C C . ALA A 1 199 ? 6.441 -2.966 28.290 1.00 71.06 199 ALA A C 1
ATOM 1604 O O . ALA A 1 199 ? 6.079 -2.278 27.328 1.00 71.06 199 ALA A O 1
ATOM 1605 N N . PRO A 1 200 ? 5.805 -4.099 28.648 1.00 73.31 200 PRO A N 1
ATOM 1606 C CA . PRO A 1 200 ? 4.617 -4.561 27.954 1.00 73.31 200 PRO A CA 1
ATOM 1607 C C . PRO A 1 200 ? 3.481 -3.556 28.137 1.00 73.31 200 PRO A C 1
ATOM 1609 O O . PRO A 1 200 ? 3.297 -2.962 29.203 1.00 73.31 200 PRO A O 1
ATOM 1612 N N . VAL A 1 201 ? 2.715 -3.375 27.071 1.00 79.06 201 VAL A N 1
ATOM 1613 C CA . VAL A 1 201 ? 1.514 -2.550 27.083 1.00 79.06 201 VAL A CA 1
ATOM 1614 C C . VAL A 1 201 ? 0.416 -3.298 27.852 1.00 79.06 201 VAL A C 1
ATOM 1616 O O . VAL A 1 201 ? 0.198 -4.480 27.577 1.00 79.06 201 VAL A O 1
ATOM 1619 N N . PRO A 1 202 ? -0.271 -2.657 28.818 1.00 82.25 202 PRO A N 1
ATOM 1620 C CA . PRO A 1 202 ? -1.376 -3.293 29.524 1.00 82.25 202 PRO A CA 1
ATOM 1621 C C . PRO A 1 202 ? -2.515 -3.633 28.560 1.00 82.25 202 PRO A C 1
ATOM 1623 O O . PRO A 1 202 ? -2.787 -2.887 27.623 1.00 82.25 202 PRO A O 1
ATOM 1626 N N . ALA A 1 203 ? -3.205 -4.744 28.812 1.00 88.06 203 ALA A N 1
ATOM 1627 C CA . ALA A 1 203 ? -4.351 -5.119 28.000 1.00 88.06 203 ALA A CA 1
ATOM 1628 C C . ALA A 1 203 ? -5.489 -4.089 28.128 1.00 88.06 203 ALA A C 1
ATOM 1630 O O . ALA A 1 203 ? -5.818 -3.609 29.222 1.00 88.06 203 ALA A O 1
ATOM 1631 N N . MET A 1 204 ? -6.117 -3.765 27.001 1.00 90.31 204 MET A N 1
ATOM 1632 C CA . MET A 1 204 ? -7.269 -2.878 26.944 1.00 90.31 204 MET A CA 1
ATOM 1633 C C . MET A 1 204 ? -8.552 -3.690 27.068 1.00 90.31 204 MET A C 1
ATOM 1635 O O . MET A 1 204 ? -8.892 -4.479 26.188 1.00 90.31 204 MET A O 1
ATOM 1639 N N . LYS A 1 205 ? -9.297 -3.452 28.149 1.00 92.69 205 LYS A N 1
ATOM 1640 C CA . LYS A 1 205 ? -10.602 -4.076 28.381 1.00 92.69 205 LYS A CA 1
ATOM 1641 C C . LYS A 1 205 ? -11.681 -3.335 27.608 1.00 92.69 205 LYS A C 1
ATOM 1643 O O . LYS A 1 205 ? -12.158 -2.293 28.052 1.00 92.69 205 LYS A O 1
ATOM 1648 N N . VAL A 1 206 ? -12.051 -3.869 26.456 1.00 93.50 206 VAL A N 1
ATOM 1649 C CA . VAL A 1 206 ? -13.048 -3.285 25.563 1.00 93.50 206 VAL A CA 1
ATOM 1650 C C . VAL A 1 206 ? -14.409 -3.875 25.894 1.00 93.50 206 VAL A C 1
ATOM 1652 O O . VAL A 1 206 ? -14.634 -5.085 25.799 1.00 93.50 206 VAL A O 1
ATOM 1655 N N . LYS A 1 207 ? -15.339 -3.005 26.286 1.00 93.50 207 LYS A N 1
ATOM 1656 C CA . LYS A 1 207 ? -16.728 -3.387 26.521 1.00 93.50 207 LYS A CA 1
ATOM 1657 C C . LYS A 1 207 ? -17.495 -3.279 25.209 1.00 93.50 207 LYS A C 1
ATOM 1659 O O . LYS A 1 207 ? -17.500 -2.219 24.584 1.00 93.50 207 LYS A O 1
ATOM 1664 N N . VAL A 1 208 ? -18.158 -4.367 24.828 1.00 93.06 208 VAL A N 1
ATOM 1665 C CA . VAL A 1 208 ? -19.043 -4.422 23.660 1.00 93.06 208 VAL A CA 1
ATOM 1666 C C . VAL A 1 208 ? -20.459 -4.685 24.153 1.00 93.06 208 VAL A C 1
ATOM 1668 O O . VAL A 1 208 ? -20.713 -5.693 24.808 1.00 93.06 208 VAL A O 1
ATOM 1671 N N . GLU A 1 209 ? -21.379 -3.771 23.866 1.00 91.81 209 GLU A N 1
ATOM 1672 C CA . GLU A 1 209 ? -22.783 -3.875 24.259 1.00 91.81 209 GLU A CA 1
ATOM 1673 C C . GLU A 1 209 ? -23.664 -3.854 23.011 1.00 91.81 209 GLU A C 1
ATOM 1675 O O . GLU A 1 209 ? -23.628 -2.906 22.230 1.00 91.81 209 GLU A O 1
ATOM 1680 N N . VAL A 1 210 ? -24.457 -4.907 22.816 1.00 90.06 210 VAL A N 1
ATOM 1681 C CA . VAL A 1 210 ? -25.395 -5.014 21.693 1.00 90.06 210 VAL A CA 1
ATOM 1682 C C . VAL A 1 210 ? -26.799 -4.735 22.208 1.00 90.06 210 VAL A C 1
ATOM 1684 O O . VAL A 1 210 ? -27.312 -5.457 23.062 1.00 90.06 210 VAL A O 1
ATOM 1687 N N . LYS A 1 211 ? -27.423 -3.689 21.673 1.00 89.12 211 LYS A N 1
ATOM 1688 C CA . LYS A 1 211 ? -28.796 -3.270 21.961 1.00 89.12 211 LYS A CA 1
ATOM 1689 C C . LYS A 1 211 ? -29.677 -3.463 20.722 1.00 89.12 211 LYS A C 1
ATOM 1691 O O . LYS A 1 211 ? -29.166 -3.621 19.609 1.00 89.12 211 LYS A O 1
ATOM 1696 N N . PRO A 1 212 ? -31.012 -3.434 20.865 1.00 86.56 212 PRO A N 1
ATOM 1697 C CA . PRO A 1 212 ? -31.901 -3.358 19.710 1.00 86.56 212 PRO A CA 1
ATOM 1698 C C . PRO A 1 212 ? -31.573 -2.116 18.863 1.00 86.56 212 PRO A C 1
ATOM 1700 O O . PRO A 1 212 ? -31.719 -0.994 19.335 1.00 86.56 212 PRO A O 1
ATOM 1703 N N . GLY A 1 213 ? -31.101 -2.318 17.630 1.00 88.50 213 GLY A N 1
ATOM 1704 C CA . GLY A 1 213 ? -30.785 -1.228 16.694 1.00 88.50 213 GLY A CA 1
ATOM 1705 C C . GLY A 1 213 ? -29.435 -0.523 16.899 1.00 88.50 213 GLY A C 1
ATOM 1706 O O . GLY A 1 213 ? -29.117 0.382 16.132 1.00 88.50 213 GLY A O 1
ATOM 1707 N N . GLU A 1 214 ? -28.628 -0.909 17.894 1.00 93.12 214 GLU A N 1
ATOM 1708 C CA . GLU A 1 214 ? -27.368 -0.221 18.213 1.00 93.12 214 GLU A CA 1
ATOM 1709 C C . GLU A 1 214 ? -26.303 -1.201 18.729 1.00 93.12 214 GLU A C 1
ATOM 1711 O O . GLU A 1 214 ? -26.594 -2.094 19.525 1.00 93.12 214 GLU A O 1
ATOM 1716 N N . VAL A 1 215 ? -25.048 -1.013 18.323 1.00 93.31 215 VAL A N 1
ATOM 1717 C CA . VAL A 1 215 ? -23.878 -1.674 18.921 1.00 93.31 215 VAL A CA 1
ATOM 1718 C C . VAL A 1 215 ? -22.951 -0.608 19.483 1.00 93.31 215 VAL A C 1
ATOM 1720 O O . VAL A 1 215 ? -22.598 0.344 18.792 1.00 93.31 215 VAL A O 1
ATOM 1723 N N . VAL A 1 216 ? -22.545 -0.768 20.738 1.00 94.44 216 VAL A N 1
ATOM 1724 C CA . VAL A 1 216 ? -21.719 0.203 21.452 1.00 94.44 216 VAL A CA 1
ATOM 1725 C C . VAL A 1 216 ? -20.384 -0.423 21.827 1.00 94.44 216 VAL A C 1
ATOM 1727 O O . VAL A 1 216 ? -20.338 -1.418 22.550 1.00 94.44 216 VAL A O 1
ATOM 1730 N N . PHE A 1 217 ? -19.300 0.211 21.389 1.00 95.12 217 PHE A N 1
ATOM 1731 C CA . PHE A 1 217 ? -17.939 -0.072 21.832 1.00 95.12 217 PHE A CA 1
ATOM 1732 C C . PHE A 1 217 ? -17.506 0.975 22.842 1.00 95.12 217 PHE A C 1
ATOM 1734 O O . PHE A 1 217 ? -17.621 2.174 22.583 1.00 95.12 217 PHE A O 1
ATOM 1741 N N . GLN A 1 218 ? -16.967 0.532 23.973 1.00 95.81 218 GLN A N 1
ATOM 1742 C CA . GLN A 1 218 ? -16.387 1.416 24.972 1.00 95.81 218 GLN A CA 1
ATOM 1743 C C . GLN A 1 218 ? -14.972 0.962 25.328 1.00 95.81 218 GLN A C 1
ATOM 1745 O O . GLN A 1 218 ? -14.758 -0.179 25.743 1.00 95.81 218 GLN A O 1
ATOM 1750 N N . MET A 1 219 ? -14.014 1.874 25.170 1.00 95.50 219 MET A N 1
ATOM 1751 C CA . MET A 1 219 ? -12.595 1.655 25.449 1.00 95.50 219 MET A CA 1
ATOM 1752 C C . MET A 1 219 ? -12.145 2.585 26.582 1.00 95.50 219 MET A C 1
ATOM 1754 O O . MET A 1 219 ? -12.398 3.789 26.494 1.00 95.50 219 MET A O 1
ATOM 1758 N N . PRO A 1 220 ? -11.496 2.080 27.644 1.00 95.00 220 PRO A N 1
ATOM 1759 C CA . PRO A 1 220 ? -10.989 2.920 28.722 1.00 95.00 220 PRO A CA 1
ATOM 1760 C C . PRO A 1 220 ? -9.811 3.776 28.244 1.00 95.00 220 PRO A C 1
ATOM 1762 O O . PRO A 1 220 ? -8.960 3.314 27.487 1.00 95.00 220 PRO A O 1
ATOM 1765 N N . MET A 1 221 ? -9.737 5.013 28.732 1.00 94.12 221 MET A N 1
ATOM 1766 C CA . MET A 1 221 ? -8.610 5.910 28.498 1.00 94.12 221 MET A CA 1
ATOM 1767 C C . MET A 1 221 ? -7.439 5.504 29.400 1.00 94.12 221 MET A C 1
ATOM 1769 O O . MET A 1 221 ? -7.413 5.819 30.588 1.00 94.12 221 MET A O 1
ATOM 1773 N N . GLN A 1 222 ? -6.478 4.777 28.836 1.00 91.88 222 GLN A N 1
ATOM 1774 C CA . GLN A 1 222 ? -5.245 4.343 29.504 1.00 91.88 222 GLN A CA 1
ATOM 1775 C C . GLN A 1 222 ? -4.044 5.238 29.148 1.00 91.88 222 GLN A C 1
ATOM 1777 O O . GLN A 1 222 ? -3.023 5.216 29.835 1.00 91.88 222 GLN A O 1
ATOM 1782 N N . ALA A 1 223 ? -4.145 6.012 28.064 1.00 89.19 223 ALA A N 1
ATOM 1783 C CA . ALA A 1 223 ? -3.118 6.935 27.605 1.00 89.19 223 ALA A CA 1
ATOM 1784 C C . ALA A 1 223 ? -2.961 8.140 28.546 1.00 89.19 223 ALA A C 1
ATOM 1786 O O . ALA A 1 223 ? -3.943 8.778 28.930 1.00 89.19 223 ALA A O 1
ATOM 1787 N N . ASP A 1 224 ? -1.712 8.506 28.843 1.00 89.31 224 ASP A N 1
ATOM 1788 C CA . ASP A 1 224 ? -1.394 9.780 29.489 1.00 89.31 224 ASP A CA 1
ATOM 1789 C C . ASP A 1 224 ? -1.502 10.962 28.500 1.00 89.31 224 ASP A C 1
ATOM 1791 O O . ASP A 1 224 ? -1.596 10.789 27.281 1.00 89.31 224 ASP A O 1
ATOM 1795 N N . ALA A 1 225 ? -1.451 12.195 29.012 1.00 88.94 225 ALA A N 1
ATOM 1796 C CA . ALA A 1 225 ? -1.561 13.401 28.184 1.00 88.94 225 ALA A CA 1
ATOM 1797 C C . ALA A 1 225 ? -0.478 13.494 27.086 1.00 88.94 225 ALA A C 1
ATOM 1799 O O . ALA A 1 225 ? -0.704 14.083 26.025 1.00 88.94 225 ALA A O 1
ATOM 1800 N N . LYS A 1 226 ? 0.705 12.904 27.309 1.00 88.38 226 LYS A N 1
ATOM 1801 C CA . LYS A 1 226 ? 1.804 12.902 26.334 1.00 88.38 226 LYS A CA 1
ATOM 1802 C C . LYS A 1 226 ? 1.512 11.930 25.189 1.00 88.38 226 LYS A C 1
ATOM 1804 O O . LYS A 1 226 ? 1.722 12.284 24.028 1.00 88.38 226 LYS A O 1
ATOM 1809 N N . ALA A 1 227 ? 1.018 10.737 25.504 1.00 86.44 227 ALA A N 1
ATOM 1810 C CA . ALA A 1 227 ? 0.575 9.735 24.545 1.00 86.44 227 ALA A CA 1
ATOM 1811 C C . ALA A 1 227 ? -0.604 10.252 23.715 1.00 86.44 227 ALA A C 1
ATOM 1813 O O . ALA A 1 227 ? -0.547 10.206 22.487 1.00 86.44 227 ALA A O 1
ATOM 1814 N N . GLN A 1 228 ? -1.599 10.863 24.364 1.00 88.75 228 GLN A N 1
ATOM 1815 C CA . GLN A 1 228 ? -2.731 11.490 23.679 1.00 88.75 228 GLN A CA 1
ATOM 1816 C C . GLN A 1 228 ? -2.276 12.585 22.718 1.00 88.75 228 GLN A C 1
ATOM 1818 O O . GLN A 1 228 ? -2.778 12.658 21.602 1.00 88.75 228 GLN A O 1
ATOM 1823 N N . LYS A 1 229 ? -1.307 13.426 23.108 1.00 90.50 229 LYS A N 1
ATOM 1824 C CA . LYS A 1 229 ? -0.750 14.452 22.214 1.00 90.50 229 LYS A CA 1
ATOM 1825 C C . LYS A 1 229 ? -0.056 13.837 20.996 1.00 90.50 229 LYS A C 1
ATOM 1827 O O . LYS A 1 229 ? -0.219 14.346 19.893 1.00 90.50 229 LYS A O 1
ATOM 1832 N N . LYS A 1 230 ? 0.706 12.754 21.187 1.00 87.81 230 LYS A N 1
ATOM 1833 C CA . LYS A 1 230 ? 1.402 12.050 20.097 1.00 87.81 230 LYS A CA 1
ATOM 1834 C C . LYS A 1 230 ? 0.423 11.381 19.126 1.00 87.81 230 LYS A C 1
ATOM 1836 O O . LYS A 1 230 ? 0.682 11.373 17.931 1.00 87.81 230 LYS A O 1
ATOM 1841 N N . ASN A 1 231 ? -0.690 10.861 19.638 1.00 89.00 231 ASN A N 1
ATOM 1842 C CA . ASN A 1 231 ? -1.653 10.078 18.867 1.00 89.00 231 ASN A CA 1
ATOM 1843 C C . ASN A 1 231 ? -2.920 10.876 18.495 1.00 89.00 231 ASN A C 1
ATOM 1845 O O . ASN A 1 231 ? -3.929 10.266 18.152 1.00 89.00 231 ASN A O 1
ATOM 1849 N N . GLN A 1 232 ? -2.902 12.218 18.539 1.00 91.50 232 GLN A N 1
ATOM 1850 C CA . GLN A 1 232 ? -4.077 13.045 18.197 1.00 91.50 232 GLN A CA 1
ATOM 1851 C C . GLN A 1 232 ? -4.631 12.750 16.800 1.00 91.50 232 GLN A C 1
ATOM 1853 O O . GLN A 1 232 ? -5.846 12.752 16.612 1.00 91.50 232 GLN A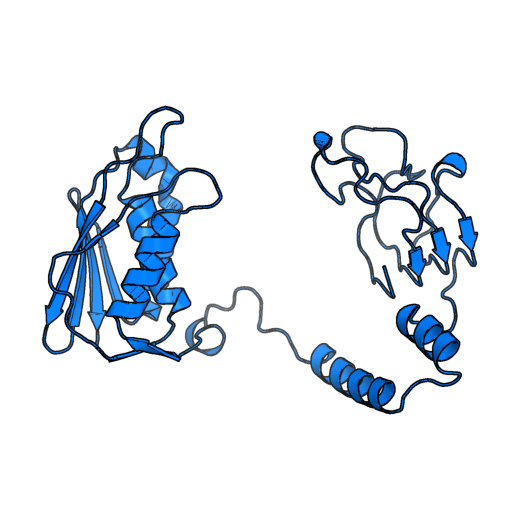 O 1
ATOM 1858 N N . ASP A 1 233 ? -3.762 12.439 15.836 1.00 91.25 233 ASP A N 1
ATOM 1859 C CA . ASP A 1 233 ? -4.197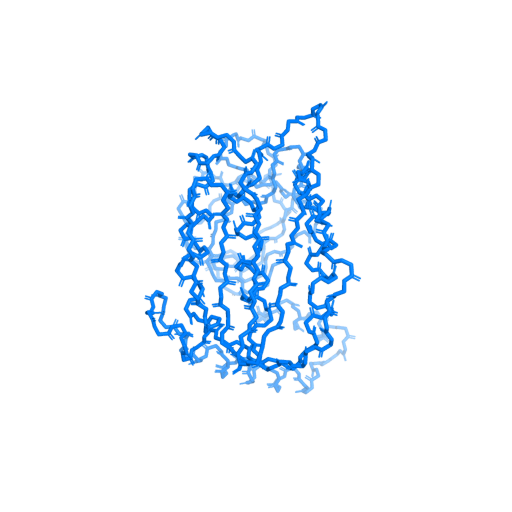 12.065 14.491 1.00 91.25 233 ASP A CA 1
ATOM 1860 C C . ASP A 1 233 ? -5.046 10.792 14.483 1.00 91.25 233 ASP A C 1
ATOM 1862 O O . ASP A 1 233 ? -6.008 10.720 13.728 1.00 91.25 233 ASP A O 1
ATOM 1866 N N . ALA A 1 234 ? -4.779 9.830 15.372 1.00 92.19 234 ALA A N 1
ATOM 1867 C CA . ALA A 1 234 ? -5.609 8.635 15.491 1.00 92.19 234 ALA A CA 1
ATOM 1868 C C . ALA A 1 234 ? -7.027 8.981 15.977 1.00 92.19 234 ALA A C 1
ATOM 1870 O O . ALA A 1 234 ? -8.005 8.465 15.440 1.00 92.19 234 ALA A O 1
ATOM 1871 N N . LEU A 1 235 ? -7.167 9.913 16.931 1.00 94.50 235 LEU A N 1
ATOM 1872 C CA . LEU A 1 235 ? -8.489 10.392 17.349 1.00 94.50 235 LEU A CA 1
ATOM 1873 C C . LEU A 1 235 ? -9.204 11.136 16.218 1.00 94.50 235 LEU A C 1
ATOM 1875 O O . LEU A 1 235 ? -10.409 10.958 16.043 1.00 94.50 235 LEU A O 1
ATOM 1879 N N . ARG A 1 236 ? -8.480 11.977 15.471 1.00 94.81 236 ARG A N 1
ATOM 1880 C CA . ARG A 1 236 ? -9.031 12.700 14.319 1.00 94.81 236 ARG A CA 1
ATOM 1881 C C . ARG A 1 236 ? -9.559 11.728 13.267 1.00 94.81 236 ARG A C 1
ATOM 1883 O O . ARG A 1 236 ? -10.736 11.806 12.937 1.00 94.81 236 ARG A O 1
ATOM 1890 N N . VAL A 1 237 ? -8.733 10.770 12.842 1.00 92.56 237 VAL A N 1
ATOM 1891 C CA . VAL A 1 237 ? -9.110 9.723 11.881 1.00 92.56 237 VAL A CA 1
ATOM 1892 C C . VAL A 1 237 ? -10.334 8.952 12.374 1.00 92.56 237 VAL A C 1
ATOM 1894 O O . VAL A 1 237 ? -11.310 8.824 11.646 1.00 92.56 237 VAL A O 1
ATOM 1897 N N . ALA A 1 238 ? -10.349 8.504 13.632 1.00 95.00 238 ALA A N 1
ATOM 1898 C CA . ALA A 1 238 ? -11.496 7.776 14.174 1.00 95.00 238 ALA A CA 1
ATOM 1899 C C . ALA A 1 238 ? -12.795 8.609 14.152 1.00 95.00 238 ALA A C 1
ATOM 1901 O O . ALA A 1 238 ? -13.862 8.073 13.860 1.00 95.00 238 ALA A O 1
ATOM 1902 N N . LYS A 1 239 ? -12.721 9.916 14.446 1.00 94.75 239 LYS A N 1
ATOM 1903 C CA . LYS A 1 239 ? -13.881 10.823 14.418 1.00 94.75 239 LYS A CA 1
ATOM 1904 C C . LYS A 1 239 ? -14.383 11.099 13.004 1.00 94.75 239 LYS A C 1
ATOM 1906 O O . LYS A 1 239 ? -15.592 11.163 12.815 1.00 94.75 239 LYS A O 1
ATOM 1911 N N . GLU A 1 240 ? -13.476 11.272 12.049 1.00 92.62 240 GLU A N 1
ATOM 1912 C CA . GLU A 1 240 ? -13.816 11.517 10.644 1.00 92.62 240 GLU A CA 1
ATOM 1913 C C . GLU A 1 240 ? -14.398 10.263 9.982 1.00 92.62 240 GLU A C 1
ATOM 1915 O O . GLU A 1 240 ? -15.324 10.376 9.186 1.00 92.62 240 GLU A O 1
ATOM 1920 N N . LEU A 1 241 ? -13.919 9.071 10.356 1.00 92.44 241 LEU A N 1
ATOM 1921 C CA . LEU A 1 241 ? -14.360 7.807 9.763 1.00 92.44 241 LEU A CA 1
ATOM 1922 C C . LEU A 1 241 ? -15.614 7.202 10.420 1.00 92.44 241 LEU A C 1
ATOM 1924 O O . LEU A 1 241 ? -16.366 6.486 9.762 1.00 92.44 241 LEU A O 1
ATOM 1928 N N . ALA A 1 242 ? -15.888 7.496 11.697 1.00 94.00 242 ALA A N 1
ATOM 1929 C CA . ALA A 1 242 ? -17.041 6.934 12.409 1.00 94.00 242 ALA A CA 1
ATOM 1930 C C . ALA A 1 242 ? -18.404 7.146 11.704 1.00 94.00 242 ALA A C 1
ATOM 1932 O O . ALA A 1 242 ? -19.171 6.180 11.657 1.00 94.00 242 ALA A O 1
ATOM 1933 N N . PRO A 1 243 ? -18.725 8.324 11.123 1.00 92.69 243 PRO A N 1
ATOM 1934 C CA . PRO A 1 243 ? -19.983 8.535 10.403 1.00 92.69 243 PRO A CA 1
ATOM 1935 C C . PRO A 1 243 ? -20.188 7.586 9.217 1.00 92.69 243 PRO A C 1
ATOM 1937 O O . PRO A 1 243 ? -21.307 7.125 9.004 1.00 92.69 243 PRO A O 1
ATOM 1940 N N . PHE A 1 244 ? -19.117 7.224 8.507 1.00 90.19 244 PHE A N 1
ATOM 1941 C CA . PHE A 1 244 ? -19.164 6.295 7.373 1.00 90.19 244 PHE A CA 1
ATOM 1942 C C . PHE A 1 244 ? -19.418 4.842 7.809 1.00 90.19 244 PHE A C 1
ATOM 1944 O O . PHE A 1 244 ? -19.999 4.054 7.068 1.00 90.19 244 PHE A O 1
ATOM 1951 N N . CYS A 1 245 ? -19.108 4.511 9.065 1.00 89.88 245 CYS A N 1
ATOM 1952 C CA . CYS A 1 245 ? -19.551 3.275 9.718 1.00 89.88 245 CYS A CA 1
ATOM 1953 C C . CYS A 1 245 ? -20.983 3.370 10.281 1.00 89.88 245 CYS A C 1
ATOM 1955 O O . CYS A 1 245 ? -21.397 2.503 11.051 1.00 89.88 245 CYS A O 1
ATOM 1957 N N . GLN A 1 246 ? -21.732 4.432 9.956 1.00 91.38 246 GLN A N 1
ATOM 1958 C CA . GLN A 1 246 ? -23.027 4.775 10.561 1.00 91.38 246 GLN A CA 1
ATOM 1959 C C . GLN A 1 246 ? -22.937 4.931 12.084 1.00 91.38 246 GLN A C 1
ATOM 1961 O O . GLN A 1 246 ? -23.835 4.548 12.845 1.00 91.38 246 GLN A O 1
ATOM 1966 N N . GLY A 1 247 ? -21.806 5.483 12.519 1.00 93.06 247 GLY A N 1
ATOM 1967 C CA . GLY A 1 247 ? -21.398 5.590 13.901 1.00 93.06 247 GLY A CA 1
ATOM 1968 C C . GLY A 1 247 ? -21.264 7.016 14.407 1.00 93.06 247 GLY A C 1
ATOM 1969 O O . GLY A 1 247 ? -21.054 7.962 13.653 1.00 93.06 247 GLY A O 1
ATOM 1970 N N . VAL A 1 248 ? -21.323 7.159 15.727 1.00 96.12 248 VAL A N 1
ATOM 1971 C CA . VAL A 1 248 ? -20.963 8.389 16.434 1.00 96.12 248 VAL A CA 1
ATOM 1972 C C . VAL A 1 248 ? -19.907 8.053 17.476 1.00 96.12 248 VAL A C 1
ATOM 1974 O O . VAL A 1 248 ? -20.140 7.223 18.356 1.00 96.12 248 VAL A O 1
ATOM 1977 N N . LEU A 1 249 ? -18.748 8.705 17.373 1.00 97.19 249 LEU A N 1
ATOM 1978 C CA . LEU A 1 249 ? -17.656 8.585 18.334 1.00 97.19 249 LEU A CA 1
ATOM 1979 C C . LEU A 1 249 ? -17.678 9.760 19.317 1.00 97.19 249 LEU A C 1
ATOM 1981 O O . LEU A 1 249 ? -17.532 10.919 18.931 1.00 97.19 249 LEU A O 1
ATOM 1985 N N . VAL A 1 250 ? -17.792 9.444 20.603 1.00 96.12 250 VAL A N 1
ATOM 1986 C CA . VAL A 1 250 ? -17.683 10.391 21.714 1.00 96.12 250 VAL A CA 1
ATOM 1987 C C . VAL A 1 250 ? -16.412 10.087 22.501 1.00 96.12 250 VAL A C 1
ATOM 1989 O O . VAL A 1 250 ? -16.119 8.933 22.806 1.00 96.12 250 VAL A O 1
ATOM 1992 N N . SER A 1 251 ? -15.650 11.129 22.832 1.00 93.50 251 SER A N 1
ATOM 1993 C CA . SER A 1 251 ? -14.456 11.038 23.675 1.00 93.50 251 SER A CA 1
ATOM 1994 C C . SER A 1 251 ? -14.684 11.829 24.952 1.00 93.50 251 SER A C 1
ATOM 1996 O O . SER A 1 251 ? -15.005 13.015 24.884 1.00 93.50 251 SER A O 1
ATOM 1998 N N . ASP A 1 252 ? -14.458 11.193 26.096 1.00 89.69 252 ASP A N 1
ATOM 1999 C CA . ASP A 1 252 ? -14.414 11.842 27.404 1.00 89.69 252 ASP A CA 1
ATOM 2000 C C . ASP A 1 252 ? -13.045 11.612 28.076 1.00 89.69 252 ASP A C 1
ATOM 2002 O O . ASP A 1 252 ? -12.143 11.010 27.489 1.00 89.69 252 ASP A O 1
ATOM 2006 N N . ALA A 1 253 ? -12.855 12.143 29.288 1.00 86.75 253 ALA A N 1
ATOM 2007 C CA . ALA A 1 253 ? -11.580 12.052 30.006 1.00 86.75 253 ALA A CA 1
ATOM 2008 C C . ALA A 1 253 ? -11.213 10.616 30.433 1.00 86.75 253 ALA A C 1
ATOM 2010 O O . ALA A 1 253 ? -10.057 10.340 30.744 1.00 86.75 253 ALA A O 1
ATOM 2011 N N . THR A 1 254 ? -12.190 9.712 30.465 1.00 91.25 254 THR A N 1
ATOM 2012 C CA . THR A 1 254 ? -12.085 8.356 31.015 1.00 91.25 254 THR A CA 1
ATOM 2013 C C . THR A 1 254 ? -12.278 7.259 29.976 1.00 91.25 254 THR A C 1
ATOM 2015 O O . THR A 1 254 ? -11.842 6.131 30.207 1.00 91.25 254 THR A O 1
ATOM 2018 N N . SER A 1 255 ? -12.913 7.549 28.837 1.00 94.88 255 SER A N 1
ATOM 2019 C CA . SER A 1 255 ? -13.211 6.560 27.807 1.00 94.88 255 SER A CA 1
ATOM 2020 C C . SER A 1 255 ? -13.450 7.150 26.414 1.00 94.88 255 SER A C 1
ATOM 2022 O O . SER A 1 255 ? -13.776 8.326 26.241 1.00 94.88 255 SER A O 1
ATOM 2024 N N . LEU A 1 256 ? -13.307 6.288 25.406 1.00 96.56 256 LEU A N 1
ATOM 2025 C CA . LEU A 1 256 ? -13.873 6.476 24.073 1.00 96.56 256 LEU A CA 1
ATOM 2026 C C . LEU A 1 256 ? -15.111 5.597 23.928 1.00 96.56 256 LEU A C 1
ATOM 2028 O O . LEU A 1 256 ? -15.074 4.415 24.276 1.00 96.56 256 LEU A O 1
ATOM 2032 N N . LYS A 1 257 ? -16.178 6.154 23.359 1.00 97.50 257 LYS A N 1
ATOM 2033 C CA . LYS A 1 257 ? -17.433 5.452 23.102 1.00 97.50 257 LYS A CA 1
ATOM 2034 C C . LYS A 1 257 ? -17.846 5.607 21.642 1.00 97.50 257 LYS A C 1
ATOM 2036 O O . LYS A 1 257 ? -18.152 6.716 21.213 1.00 97.50 257 LYS A O 1
ATOM 2041 N N . LEU A 1 258 ? -17.898 4.500 20.908 1.00 97.50 258 LEU A N 1
ATOM 2042 C CA . LEU A 1 258 ? -18.428 4.432 19.546 1.00 97.50 258 LEU A CA 1
ATOM 2043 C C . LEU A 1 258 ? -19.797 3.752 19.572 1.00 97.50 258 LEU A C 1
ATOM 2045 O O . LEU A 1 258 ? -19.902 2.590 19.955 1.00 97.50 258 LEU A O 1
ATOM 2049 N N . SER A 1 259 ? -20.827 4.479 19.155 1.00 96.75 259 SER A N 1
ATOM 2050 C CA . SER A 1 259 ? -22.196 3.982 18.994 1.00 96.75 259 SER A CA 1
ATOM 2051 C C . SER A 1 259 ? -22.485 3.786 17.509 1.00 96.75 259 SER A C 1
ATOM 2053 O O . SER A 1 259 ? -22.486 4.768 16.773 1.00 96.75 259 SER A O 1
ATOM 2055 N N . LEU A 1 260 ? -22.725 2.550 17.071 1.00 94.56 260 LEU A N 1
ATOM 2056 C CA . LEU A 1 260 ? -23.016 2.182 15.682 1.00 94.56 260 LEU A CA 1
ATOM 2057 C C . LEU A 1 260 ? -24.491 1.831 15.520 1.00 94.56 260 LEU A C 1
ATOM 2059 O O . LEU A 1 260 ? -25.016 1.012 16.277 1.00 94.56 260 LEU A O 1
ATOM 2063 N N . LYS A 1 261 ? -25.150 2.410 14.515 1.00 91.88 261 LYS A N 1
ATOM 2064 C CA . LYS A 1 261 ? -26.521 2.034 14.150 1.00 91.88 261 LYS A CA 1
ATOM 2065 C C . LYS A 1 261 ? -26.521 0.690 13.423 1.00 91.88 261 LYS A C 1
ATOM 2067 O O . LYS A 1 261 ? -25.682 0.448 12.554 1.00 91.88 261 LYS A O 1
ATOM 2072 N N . ARG A 1 262 ? -27.459 -0.178 13.797 1.00 81.75 262 ARG A N 1
ATOM 2073 C CA . ARG A 1 262 ? -27.648 -1.492 13.178 1.00 81.75 262 ARG A CA 1
ATOM 2074 C C . ARG A 1 262 ? -28.619 -1.433 12.010 1.00 81.75 262 ARG A C 1
ATOM 2076 O O . ARG A 1 262 ? -29.641 -0.728 12.134 1.00 81.75 262 ARG A O 1
#